Protein AF-A0A0D0GQI2-F1 (afdb_monomer_lite)

Structure (mmCIF, N/CA/C/O backbone):
data_AF-A0A0D0GQI2-F1
#
_entry.id   AF-A0A0D0GQI2-F1
#
loop_
_atom_site.group_PDB
_atom_site.id
_atom_site.type_symbol
_atom_site.label_atom_id
_atom_site.label_alt_id
_atom_site.label_comp_id
_atom_site.label_asym_id
_atom_site.label_entity_id
_atom_site.label_seq_id
_atom_site.pdbx_PDB_ins_code
_atom_site.Cartn_x
_atom_site.Cartn_y
_atom_site.Cartn_z
_atom_site.occupancy
_atom_site.B_iso_or_equiv
_atom_site.auth_seq_id
_atom_site.auth_comp_id
_atom_site.auth_asym_id
_atom_site.auth_atom_id
_atom_site.pdbx_PDB_model_num
ATOM 1 N N . MET A 1 1 ? -9.445 24.074 -25.990 1.00 37.41 1 MET A N 1
ATOM 2 C CA . MET A 1 1 ? -9.555 22.689 -25.476 1.00 37.41 1 MET A CA 1
ATOM 3 C C . MET A 1 1 ? -9.901 21.789 -26.654 1.00 37.41 1 MET A C 1
ATOM 5 O O . MET A 1 1 ? -11.023 21.859 -27.136 1.00 37.41 1 MET A O 1
ATOM 9 N N . ALA A 1 2 ? -8.926 21.068 -27.211 1.00 31.12 2 ALA A N 1
ATOM 10 C CA . ALA A 1 2 ? -9.103 20.310 -28.452 1.00 31.12 2 ALA A CA 1
ATOM 11 C C . ALA A 1 2 ? -9.040 18.805 -28.165 1.00 31.12 2 ALA A C 1
ATOM 13 O O . ALA A 1 2 ? -8.026 18.301 -27.689 1.00 31.12 2 ALA A O 1
ATOM 14 N N . TYR A 1 3 ? -10.142 18.111 -28.445 1.00 42.81 3 TYR A N 1
ATOM 15 C CA . TYR A 1 3 ? -10.321 16.681 -28.211 1.00 42.81 3 TYR A CA 1
ATOM 16 C C . TYR A 1 3 ? -9.925 15.881 -29.456 1.00 42.81 3 TYR A C 1
ATOM 18 O O . TYR A 1 3 ? -10.473 16.108 -30.532 1.00 42.81 3 TYR A O 1
ATOM 26 N N . TYR A 1 4 ? -9.042 14.891 -29.310 1.00 37.47 4 TYR A N 1
ATOM 27 C CA . TYR A 1 4 ? -8.771 13.908 -30.363 1.00 37.47 4 TYR A CA 1
ATOM 28 C C . TYR A 1 4 ? -9.356 12.541 -29.984 1.00 37.47 4 TYR A C 1
ATOM 30 O O . TYR A 1 4 ? -8.818 11.823 -29.144 1.00 37.47 4 TYR A O 1
ATOM 38 N N . LYS A 1 5 ? -10.463 12.161 -30.638 1.00 41.22 5 LYS A N 1
ATOM 39 C CA . LYS A 1 5 ? -11.052 10.811 -30.600 1.00 41.22 5 LYS A CA 1
ATOM 40 C C . LYS A 1 5 ? -10.486 9.980 -31.756 1.00 41.22 5 LYS A C 1
ATOM 42 O O . LYS A 1 5 ? -10.838 10.207 -32.909 1.00 41.22 5 LYS A O 1
ATOM 47 N N . LYS A 1 6 ? -9.673 8.963 -31.461 1.00 44.72 6 LYS A N 1
ATOM 48 C CA . LYS A 1 6 ? -9.398 7.856 -32.395 1.00 44.72 6 LYS A CA 1
ATOM 49 C C . LYS A 1 6 ? -9.806 6.537 -31.725 1.00 44.72 6 LYS A C 1
ATOM 51 O O . LYS A 1 6 ? -9.222 6.145 -30.725 1.00 44.72 6 LYS A O 1
ATOM 56 N N . LYS A 1 7 ? -10.808 5.863 -32.310 1.00 54.84 7 LYS A N 1
ATOM 57 C CA . LYS A 1 7 ? -11.249 4.472 -32.040 1.00 54.84 7 LYS A CA 1
ATOM 58 C C . LYS A 1 7 ? -11.955 4.153 -30.707 1.00 54.84 7 LYS A C 1
ATOM 60 O O . LYS A 1 7 ? -11.826 3.038 -30.223 1.00 54.84 7 LYS A O 1
ATOM 65 N N . GLY A 1 8 ? -12.710 5.078 -30.109 1.00 47.47 8 GLY A N 1
ATOM 66 C CA . GLY A 1 8 ? -13.535 4.760 -28.922 1.00 47.47 8 GLY A CA 1
ATOM 67 C C . GLY A 1 8 ? -12.749 4.381 -27.654 1.00 47.47 8 GLY A C 1
ATOM 68 O O . GLY A 1 8 ? -13.346 4.066 -26.632 1.00 47.47 8 GLY A O 1
ATOM 69 N N . ILE A 1 9 ? -11.417 4.448 -27.702 1.00 52.62 9 ILE A N 1
ATOM 70 C CA . ILE A 1 9 ? -10.534 4.283 -26.552 1.00 52.62 9 ILE A CA 1
ATOM 71 C C . ILE A 1 9 ? -10.403 5.658 -25.905 1.00 52.62 9 ILE A C 1
ATOM 73 O O . ILE A 1 9 ? -9.820 6.580 -26.481 1.00 52.62 9 ILE A O 1
ATOM 77 N N . HIS A 1 10 ? -10.972 5.807 -24.714 1.00 55.47 10 HIS A N 1
ATOM 78 C CA . HIS A 1 10 ? -10.784 6.997 -23.898 1.00 55.47 10 HIS A CA 1
ATOM 79 C C . HIS A 1 10 ? -9.407 6.925 -23.237 1.00 55.47 10 HIS A C 1
ATOM 81 O O . HIS A 1 10 ? -9.159 6.068 -22.391 1.00 55.47 10 HIS A O 1
ATOM 87 N N . LYS A 1 11 ? -8.493 7.816 -23.632 1.00 57.44 11 LYS A N 1
ATOM 88 C CA . LYS A 1 11 ? -7.237 8.002 -22.905 1.00 57.44 11 LYS A CA 1
ATOM 89 C C . LYS A 1 11 ? -7.566 8.698 -21.586 1.00 57.44 11 LYS A C 1
ATOM 91 O O . LYS A 1 11 ? -8.103 9.801 -21.597 1.00 57.44 11 LYS A O 1
ATOM 96 N N . LEU A 1 12 ? -7.253 8.055 -20.466 1.00 56.81 12 LEU A N 1
ATOM 97 C CA . LEU A 1 12 ? -7.306 8.704 -19.160 1.00 56.81 12 LEU A CA 1
ATOM 98 C C . LEU A 1 12 ? -6.212 9.779 -19.127 1.00 56.81 12 LEU A C 1
ATOM 100 O O . LEU A 1 12 ? -5.029 9.457 -19.218 1.00 56.81 12 LEU A O 1
ATOM 104 N N . GLU A 1 13 ? -6.603 11.053 -19.067 1.00 56.94 13 GLU A N 1
ATOM 105 C CA . GLU A 1 13 ? -5.649 12.174 -19.052 1.00 56.94 13 GLU A CA 1
ATOM 106 C C . GLU A 1 13 ? -4.934 12.320 -17.704 1.00 56.94 13 GLU A C 1
ATOM 108 O O . GLU A 1 13 ? -3.827 12.850 -17.650 1.00 56.94 13 GLU A O 1
ATOM 113 N N . LYS A 1 14 ? -5.546 11.825 -16.621 1.00 55.12 14 LYS A N 1
ATOM 114 C CA . LYS A 1 14 ? -4.983 11.827 -15.270 1.00 55.12 14 LYS A CA 1
ATOM 115 C C . LYS A 1 14 ? -5.230 10.475 -14.621 1.00 55.12 14 LYS A C 1
ATOM 117 O O . LYS A 1 14 ? -6.371 10.109 -14.356 1.00 55.12 14 LYS A O 1
ATOM 122 N N . HIS A 1 15 ? -4.160 9.731 -14.386 1.00 65.44 15 HIS A N 1
ATOM 123 C CA . HIS A 1 15 ? -4.198 8.556 -13.531 1.00 65.44 15 HIS A CA 1
ATOM 124 C C . HIS A 1 15 ? -3.956 9.004 -12.089 1.00 65.44 15 HIS A C 1
ATOM 126 O O . HIS A 1 15 ? -3.115 9.866 -11.848 1.00 65.44 15 HIS A O 1
ATOM 132 N N . HIS A 1 16 ? -4.718 8.453 -11.145 1.00 74.75 16 HIS A N 1
ATOM 133 C CA . HIS A 1 16 ? -4.653 8.846 -9.732 1.00 74.75 16 HIS A CA 1
ATOM 134 C C . HIS A 1 16 ? -3.324 8.462 -9.066 1.00 74.75 16 HIS A C 1
ATOM 136 O O . HIS A 1 16 ? -2.918 9.076 -8.089 1.00 74.75 16 HIS A O 1
ATOM 142 N N . LEU A 1 17 ? -2.629 7.462 -9.616 1.00 88.50 17 LEU A N 1
ATOM 143 C CA . LEU A 1 17 ? -1.333 7.007 -9.117 1.00 88.50 17 LEU A CA 1
ATOM 144 C C . LEU A 1 17 ? -0.197 7.371 -10.079 1.00 88.50 17 LEU A C 1
ATOM 146 O O . LEU A 1 17 ? -0.421 7.329 -11.295 1.00 88.50 17 LEU A O 1
ATOM 150 N N . PRO A 1 18 ? 1.010 7.660 -9.559 1.00 90.75 18 PRO A N 1
ATOM 151 C CA . PRO A 1 18 ? 2.176 7.981 -10.373 1.00 90.75 18 PRO A CA 1
ATOM 152 C C . PRO A 1 18 ? 2.524 6.881 -11.385 1.00 90.75 18 PRO A C 1
ATOM 154 O O . PRO A 1 18 ? 2.356 5.687 -11.132 1.00 90.75 18 PRO A O 1
ATOM 157 N N . TYR A 1 19 ? 3.032 7.283 -12.546 1.00 90.69 19 TYR A N 1
ATOM 158 C CA . TYR A 1 19 ? 3.504 6.353 -13.572 1.00 90.69 19 TYR A CA 1
ATOM 159 C C . TYR A 1 19 ? 4.939 5.888 -13.292 1.00 90.69 19 TYR A C 1
ATOM 161 O O . TYR A 1 19 ? 5.653 6.568 -12.557 1.00 90.69 19 TYR A O 1
ATOM 169 N N . PRO A 1 20 ? 5.386 4.765 -13.875 1.00 93.38 20 PRO A N 1
ATOM 170 C CA . PRO A 1 20 ? 6.809 4.461 -13.911 1.00 93.38 20 PRO A CA 1
ATOM 171 C C . PRO A 1 20 ? 7.574 5.568 -14.648 1.00 93.38 20 PRO A C 1
ATOM 173 O O . PRO A 1 20 ? 7.066 6.134 -15.619 1.00 93.38 20 PRO A O 1
ATOM 176 N N . ASP A 1 21 ? 8.779 5.872 -14.183 1.00 94.69 21 ASP A N 1
ATOM 177 C CA . ASP A 1 21 ? 9.638 6.934 -14.713 1.00 94.69 21 ASP A CA 1
ATOM 178 C C . ASP A 1 21 ? 10.768 6.410 -15.609 1.00 94.69 21 ASP A C 1
ATOM 180 O O . ASP A 1 21 ? 11.377 7.193 -16.337 1.00 94.69 21 ASP A O 1
ATOM 184 N N . LYS A 1 22 ? 10.995 5.091 -15.646 1.00 94.75 22 LYS A N 1
ATOM 185 C CA . LYS A 1 22 ? 11.825 4.456 -16.678 1.00 94.75 22 LYS A CA 1
ATOM 186 C C . LYS A 1 22 ? 10.990 4.010 -17.868 1.00 94.75 22 LYS A C 1
ATOM 188 O O . LYS A 1 22 ? 9.854 3.547 -17.746 1.00 94.75 22 LYS A O 1
ATOM 193 N N . SER A 1 23 ? 11.586 4.093 -19.047 1.00 92.25 23 SER A N 1
ATOM 194 C CA . SER A 1 23 ? 10.953 3.700 -20.299 1.00 92.25 23 SER A CA 1
ATOM 195 C C . SER A 1 23 ? 10.801 2.180 -20.438 1.00 92.25 23 SER A C 1
ATOM 197 O O . SER A 1 23 ? 11.554 1.373 -19.886 1.00 92.25 23 SER A O 1
ATOM 199 N N . VAL A 1 24 ? 9.863 1.769 -21.296 1.00 90.38 24 VAL A N 1
ATOM 200 C CA . VAL A 1 24 ? 9.699 0.360 -21.696 1.00 90.38 24 VAL A CA 1
ATOM 201 C C . VAL A 1 24 ? 10.983 -0.200 -22.326 1.00 90.38 24 VAL A C 1
ATOM 203 O O . VAL A 1 24 ? 11.288 -1.382 -22.163 1.00 90.38 24 VAL A O 1
ATOM 206 N N . MET A 1 25 ? 11.757 0.640 -23.022 1.00 92.81 25 MET A N 1
ATOM 207 C CA . MET A 1 25 ? 13.029 0.241 -23.627 1.00 92.81 25 MET A CA 1
ATOM 208 C C . MET A 1 25 ? 14.083 -0.086 -22.568 1.00 92.81 25 MET A C 1
ATOM 210 O O . MET A 1 25 ? 14.753 -1.111 -22.681 1.00 92.81 25 MET A O 1
ATOM 214 N N . GLU A 1 26 ? 14.185 0.714 -21.507 1.00 93.38 26 GLU A N 1
ATOM 215 C CA . GLU A 1 26 ? 15.080 0.424 -20.381 1.00 93.38 26 GLU A CA 1
ATOM 216 C C . GLU A 1 26 ? 14.693 -0.875 -19.674 1.00 93.38 26 GLU A C 1
ATOM 218 O O . GLU A 1 26 ? 15.554 -1.714 -19.412 1.00 93.38 26 GLU A O 1
ATOM 223 N N . ALA A 1 27 ? 13.398 -1.094 -19.430 1.00 91.44 27 ALA A N 1
ATOM 224 C CA . ALA A 1 27 ? 12.914 -2.336 -18.828 1.00 91.44 27 ALA A CA 1
ATOM 225 C C . ALA A 1 27 ? 13.224 -3.567 -19.697 1.00 91.44 27 ALA A C 1
ATOM 227 O O . ALA A 1 27 ? 13.610 -4.620 -19.183 1.00 91.44 27 ALA A O 1
ATOM 228 N N . LYS A 1 28 ? 13.097 -3.434 -21.025 1.00 89.94 28 LYS A N 1
ATOM 229 C CA . LYS A 1 28 ? 13.446 -4.488 -21.985 1.00 89.94 28 LYS A CA 1
ATOM 230 C C . LYS A 1 28 ? 14.946 -4.785 -21.979 1.00 89.94 28 LYS A C 1
ATOM 232 O O . LYS A 1 28 ? 15.321 -5.955 -21.956 1.00 89.94 28 LYS A O 1
ATOM 237 N N . ASN A 1 29 ? 15.788 -3.755 -21.956 1.00 92.62 29 ASN A N 1
ATOM 238 C CA . ASN A 1 29 ? 17.240 -3.920 -21.876 1.00 92.62 29 ASN A CA 1
ATOM 239 C C . ASN A 1 29 ? 17.642 -4.610 -20.569 1.00 92.62 29 ASN A C 1
ATOM 241 O O . ASN A 1 29 ? 18.406 -5.572 -20.595 1.00 92.62 29 ASN A O 1
ATOM 245 N N . PHE A 1 30 ? 17.060 -4.190 -19.443 1.00 89.69 30 PHE A N 1
ATOM 246 C CA . PHE A 1 30 ? 17.275 -4.816 -18.139 1.00 89.69 30 PHE A CA 1
ATOM 247 C C . PHE A 1 30 ? 16.913 -6.306 -18.143 1.00 89.69 30 PHE A C 1
ATOM 249 O O . PHE A 1 30 ? 17.707 -7.131 -17.685 1.00 89.69 30 PHE A O 1
ATOM 256 N N . TYR A 1 31 ? 15.755 -6.658 -18.713 1.00 89.50 31 TYR A N 1
ATOM 257 C CA . TYR A 1 31 ? 15.324 -8.045 -18.902 1.00 89.50 31 TYR A CA 1
ATOM 258 C C . TYR A 1 31 ? 16.345 -8.867 -19.705 1.00 89.50 31 TYR A C 1
ATOM 260 O O . TYR A 1 31 ? 16.744 -9.947 -19.268 1.00 89.50 31 TYR A O 1
ATOM 268 N N . GLN A 1 32 ? 16.781 -8.346 -20.856 1.00 90.00 32 GLN A N 1
ATOM 269 C CA . GLN A 1 32 ? 17.668 -9.054 -21.783 1.00 90.00 32 GLN A CA 1
ATOM 270 C C . GLN A 1 32 ? 19.087 -9.219 -21.232 1.00 90.00 32 GLN A C 1
ATOM 272 O O . GLN A 1 32 ? 19.636 -10.316 -21.288 1.00 90.00 32 GLN A O 1
ATOM 277 N N . GLN A 1 33 ? 19.671 -8.156 -20.675 1.00 89.44 33 GLN A N 1
ATOM 278 C CA . GLN A 1 33 ? 21.057 -8.152 -20.196 1.00 89.44 33 GLN A CA 1
ATOM 279 C C . GLN A 1 33 ? 21.256 -9.018 -18.951 1.00 89.44 33 GLN A C 1
ATOM 281 O O . GLN A 1 33 ? 22.297 -9.647 -18.798 1.00 89.44 33 GLN A O 1
ATOM 286 N N . ASN A 1 34 ? 20.255 -9.075 -18.070 1.00 86.00 34 ASN A N 1
ATOM 287 C CA . ASN A 1 34 ? 20.360 -9.788 -16.796 1.00 86.00 34 ASN A CA 1
ATOM 288 C C . ASN A 1 34 ? 19.697 -11.177 -16.825 1.00 86.00 34 ASN A C 1
ATOM 290 O O . ASN A 1 34 ? 19.660 -11.853 -15.798 1.00 86.00 34 ASN A O 1
ATOM 294 N N . ASN A 1 35 ? 19.132 -11.592 -17.969 1.00 83.88 35 ASN A N 1
ATOM 295 C CA . ASN A 1 35 ? 18.370 -12.838 -18.129 1.00 83.88 35 ASN A CA 1
ATOM 296 C C . ASN A 1 35 ? 17.320 -13.048 -17.011 1.00 83.88 35 ASN A C 1
ATOM 298 O O . ASN A 1 35 ? 17.119 -14.151 -16.492 1.00 83.88 35 ASN A O 1
ATOM 302 N N . ILE A 1 36 ? 16.667 -11.959 -16.589 1.00 84.19 36 ILE A N 1
ATOM 303 C CA . ILE A 1 36 ? 15.737 -11.967 -15.454 1.00 84.19 36 ILE A CA 1
ATOM 304 C C . ILE A 1 36 ? 14.407 -12.559 -15.904 1.00 84.19 36 ILE A C 1
ATOM 306 O O . ILE A 1 36 ? 13.691 -11.967 -16.697 1.00 84.19 36 ILE A O 1
ATOM 310 N N . ARG A 1 37 ? 14.017 -13.706 -15.343 1.00 81.88 37 ARG A N 1
ATOM 311 C CA . ARG A 1 37 ? 12.700 -14.317 -15.618 1.00 81.88 37 ARG A CA 1
ATOM 312 C C . ARG A 1 37 ? 11.591 -13.846 -14.676 1.00 81.88 37 ARG A C 1
ATOM 314 O O . ARG A 1 37 ? 10.418 -14.099 -14.931 1.00 81.88 37 ARG A O 1
ATOM 321 N N . ASP A 1 38 ? 11.950 -13.169 -13.587 1.00 86.00 38 ASP A N 1
ATOM 322 C CA . ASP A 1 38 ? 10.987 -12.699 -12.594 1.00 86.00 38 ASP A CA 1
ATOM 323 C C . ASP A 1 38 ? 10.331 -11.386 -13.037 1.00 86.00 38 ASP A C 1
ATOM 325 O O . ASP A 1 38 ? 10.917 -10.306 -12.930 1.00 86.00 38 ASP A O 1
ATOM 329 N N . ILE A 1 39 ? 9.082 -11.478 -13.500 1.00 87.44 39 ILE A N 1
ATOM 330 C CA . ILE A 1 39 ? 8.306 -10.326 -13.974 1.00 87.44 39 ILE A CA 1
ATOM 331 C C . ILE A 1 39 ? 8.105 -9.247 -12.903 1.00 87.44 39 ILE A C 1
ATOM 333 O O . ILE A 1 39 ? 7.977 -8.073 -13.244 1.00 87.44 39 ILE A O 1
ATOM 337 N N . ARG A 1 40 ? 8.116 -9.616 -11.617 1.00 88.81 40 ARG A N 1
ATOM 338 C CA . ARG A 1 40 ? 7.958 -8.673 -10.499 1.00 88.81 40 ARG A CA 1
ATOM 339 C C . ARG A 1 40 ? 9.165 -7.749 -10.417 1.00 88.81 40 ARG A C 1
ATOM 341 O O . ARG A 1 40 ? 9.012 -6.540 -10.297 1.00 88.81 40 ARG A O 1
ATOM 348 N N . LYS A 1 41 ? 10.369 -8.304 -10.599 1.00 89.38 41 LYS A N 1
ATOM 349 C CA . LYS A 1 41 ? 11.610 -7.518 -10.653 1.00 89.38 41 LYS A CA 1
ATOM 350 C C . LYS A 1 41 ? 11.610 -6.553 -11.834 1.00 89.38 41 LYS A C 1
ATOM 352 O O . LYS A 1 41 ? 12.001 -5.407 -11.668 1.00 89.38 41 LYS A O 1
ATOM 357 N N . ILE A 1 42 ? 11.130 -6.987 -13.001 1.00 91.50 42 ILE A N 1
ATOM 358 C CA . ILE A 1 42 ? 11.023 -6.124 -14.192 1.00 91.50 42 ILE A CA 1
ATOM 359 C C . ILE A 1 42 ? 9.997 -5.003 -13.963 1.00 91.50 42 ILE A C 1
ATOM 361 O O . ILE A 1 42 ? 10.208 -3.869 -14.388 1.00 91.50 42 ILE A O 1
ATOM 365 N N . ARG A 1 43 ? 8.884 -5.298 -13.279 1.00 91.50 43 ARG A N 1
ATOM 366 C CA . ARG A 1 43 ? 7.859 -4.304 -12.940 1.00 91.50 43 ARG A CA 1
ATOM 367 C C . ARG A 1 43 ? 8.390 -3.256 -11.969 1.00 91.50 43 ARG A C 1
ATOM 369 O O . ARG A 1 43 ? 8.313 -2.075 -12.281 1.00 91.50 43 ARG A O 1
ATOM 376 N N . CYS A 1 44 ? 8.977 -3.682 -10.852 1.00 93.12 44 CYS A N 1
ATOM 377 C CA . CYS A 1 44 ? 9.575 -2.768 -9.879 1.00 93.12 44 CYS A CA 1
ATOM 378 C C . CYS A 1 44 ? 10.735 -1.966 -10.481 1.00 93.12 44 CYS A C 1
ATOM 380 O O . CYS A 1 44 ? 10.860 -0.784 -10.189 1.00 93.12 44 CYS A O 1
ATOM 382 N N . PHE A 1 45 ? 11.544 -2.568 -11.364 1.00 93.62 45 PHE A N 1
ATOM 383 C CA . PHE A 1 45 ? 12.669 -1.883 -12.006 1.00 93.62 45 PHE A CA 1
ATOM 384 C C . PHE A 1 45 ? 12.247 -0.639 -12.791 1.00 93.62 45 PHE A C 1
ATOM 386 O O . PHE A 1 45 ? 13.053 0.278 -12.914 1.00 93.62 45 PHE A O 1
ATOM 393 N N . GLN A 1 46 ? 11.014 -0.585 -13.305 1.00 95.06 46 GLN A N 1
ATOM 394 C CA . GLN A 1 46 ? 10.515 0.574 -14.054 1.00 95.06 46 GLN A CA 1
ATOM 395 C C . GLN A 1 46 ? 10.371 1.850 -13.206 1.00 95.06 46 GLN A C 1
ATOM 397 O O . GLN A 1 46 ? 10.085 2.906 -13.763 1.00 95.06 46 GLN A O 1
ATOM 402 N N . TYR A 1 47 ? 10.573 1.752 -11.892 1.00 96.06 47 TYR A N 1
ATOM 403 C CA . TYR A 1 47 ? 10.538 2.862 -10.954 1.00 96.06 47 TYR A CA 1
ATOM 404 C C . TYR A 1 47 ? 11.956 3.145 -10.444 1.00 96.06 47 TYR A C 1
ATOM 406 O O . TYR A 1 47 ? 12.685 2.225 -10.055 1.00 96.06 47 TYR A O 1
ATOM 414 N N . THR A 1 48 ? 12.370 4.409 -10.442 1.00 95.44 48 THR A N 1
ATOM 415 C CA . THR A 1 48 ? 13.464 4.861 -9.570 1.00 95.44 48 THR A CA 1
ATOM 416 C C . THR A 1 48 ? 13.027 4.809 -8.107 1.00 95.44 48 THR A C 1
ATOM 418 O O . THR A 1 48 ? 11.846 4.641 -7.799 1.00 95.44 48 THR A O 1
ATOM 421 N N . GLU A 1 49 ? 13.981 4.929 -7.185 1.00 95.31 49 GLU A N 1
ATOM 422 C CA . GLU A 1 49 ? 13.682 4.925 -5.751 1.00 95.31 49 GLU A CA 1
ATOM 423 C C . GLU A 1 49 ? 12.722 6.060 -5.364 1.00 95.31 49 GLU A C 1
ATOM 425 O O . GLU A 1 49 ? 11.714 5.809 -4.701 1.00 95.31 49 GLU A O 1
ATOM 430 N N . ASP A 1 50 ? 12.984 7.282 -5.833 1.00 96.19 50 ASP A N 1
ATOM 431 C CA . ASP A 1 50 ? 12.137 8.446 -5.555 1.00 96.19 50 ASP A CA 1
ATOM 432 C C . ASP A 1 50 ? 10.736 8.269 -6.144 1.00 96.19 50 ASP A C 1
ATOM 434 O O . ASP A 1 50 ? 9.735 8.512 -5.464 1.00 96.19 50 ASP A O 1
ATOM 438 N N . GLN A 1 51 ? 10.640 7.754 -7.373 1.00 96.38 51 GLN A N 1
ATOM 439 C CA . GLN A 1 51 ? 9.347 7.496 -8.001 1.00 96.38 51 GLN A CA 1
ATOM 440 C C . GLN A 1 51 ? 8.571 6.377 -7.297 1.00 96.38 51 GLN A C 1
ATOM 442 O O . GLN A 1 51 ? 7.347 6.451 -7.176 1.00 96.38 51 GLN A O 1
ATOM 447 N N . ALA A 1 52 ? 9.256 5.343 -6.805 1.00 96.38 52 ALA A N 1
ATOM 448 C CA . ALA A 1 52 ? 8.640 4.276 -6.026 1.00 96.38 52 ALA A CA 1
ATOM 449 C C . ALA A 1 52 ? 8.108 4.794 -4.682 1.00 96.38 52 ALA A C 1
ATOM 451 O O . ALA A 1 52 ? 6.969 4.486 -4.326 1.00 96.38 52 ALA A O 1
ATOM 452 N N . LYS A 1 53 ? 8.882 5.619 -3.965 1.00 97.00 53 LYS A N 1
ATOM 453 C CA . LYS A 1 53 ? 8.421 6.285 -2.735 1.00 97.00 53 LYS A CA 1
ATOM 454 C C . LYS A 1 53 ? 7.211 7.170 -3.020 1.00 97.00 53 LYS A C 1
ATOM 456 O O . LYS A 1 53 ? 6.180 6.999 -2.377 1.00 97.00 53 LYS A O 1
ATOM 461 N N . PHE A 1 54 ? 7.270 8.009 -4.055 1.00 96.38 54 PHE A N 1
ATOM 462 C CA . PHE A 1 54 ? 6.146 8.858 -4.457 1.00 96.38 54 PHE A CA 1
ATOM 463 C C . PHE A 1 54 ? 4.886 8.052 -4.814 1.00 96.38 54 PHE A C 1
ATOM 465 O O . PHE A 1 54 ? 3.768 8.434 -4.446 1.00 96.38 54 PHE A O 1
ATOM 472 N N . TYR A 1 55 ? 5.051 6.907 -5.485 1.00 96.06 55 TYR A N 1
ATOM 473 C CA . TYR A 1 55 ? 3.955 5.979 -5.753 1.00 96.06 55 TYR A CA 1
ATOM 474 C C . TYR A 1 55 ? 3.332 5.452 -4.462 1.00 96.06 55 TYR A C 1
ATOM 476 O O . TYR A 1 55 ? 2.112 5.493 -4.322 1.00 96.06 55 TYR A O 1
ATOM 484 N N . ILE A 1 56 ? 4.151 4.974 -3.520 1.00 96.06 56 ILE A N 1
ATOM 485 C CA . ILE A 1 56 ? 3.698 4.440 -2.228 1.00 96.06 56 ILE A CA 1
ATOM 486 C C . ILE A 1 56 ? 2.926 5.506 -1.453 1.00 96.06 56 ILE A C 1
ATOM 488 O O . ILE A 1 56 ? 1.810 5.247 -1.009 1.00 96.06 56 ILE A O 1
ATOM 492 N N . GLU A 1 57 ? 3.474 6.714 -1.338 1.00 96.94 57 GLU A N 1
ATOM 493 C CA . GLU A 1 57 ? 2.813 7.818 -0.640 1.00 96.94 57 GLU A CA 1
ATOM 494 C C . GLU A 1 57 ? 1.450 8.144 -1.251 1.00 96.94 57 GLU A C 1
ATOM 496 O O . GLU A 1 57 ? 0.447 8.252 -0.544 1.00 96.94 57 GLU A O 1
ATOM 501 N N . SER A 1 58 ? 1.398 8.267 -2.579 1.00 95.56 58 SER A N 1
ATOM 502 C CA . SER A 1 58 ? 0.159 8.549 -3.309 1.00 95.56 58 SER A CA 1
ATOM 503 C C . SER A 1 58 ? -0.857 7.418 -3.147 1.00 95.56 58 SER A C 1
ATOM 505 O O . SER A 1 58 ? -2.047 7.667 -2.947 1.00 95.56 58 SER A O 1
ATOM 507 N N . PHE A 1 59 ? -0.386 6.170 -3.187 1.00 95.44 59 PHE A N 1
ATOM 508 C CA . PHE A 1 59 ? -1.212 4.983 -3.013 1.00 95.44 59 PHE A CA 1
ATOM 509 C C . PHE A 1 59 ? -1.874 4.954 -1.640 1.00 95.44 59 PHE A C 1
ATOM 511 O O . PHE A 1 59 ? -3.090 4.802 -1.559 1.00 95.44 59 PHE A O 1
ATOM 518 N N . PHE A 1 60 ? -1.103 5.120 -0.566 1.00 95.88 60 PHE A N 1
ATOM 519 C CA . PHE A 1 60 ? -1.637 5.044 0.792 1.00 95.88 60 PHE A CA 1
ATOM 520 C C . PHE A 1 60 ? -2.531 6.237 1.136 1.00 95.88 60 PHE A C 1
ATOM 522 O O . PHE A 1 60 ? -3.567 6.032 1.757 1.00 95.88 60 PHE A O 1
ATOM 529 N N . LYS A 1 61 ? -2.229 7.446 0.643 1.00 95.56 61 LYS A N 1
ATOM 530 C CA . LYS A 1 61 ? -3.156 8.590 0.749 1.00 95.56 61 LYS A CA 1
ATOM 531 C C . LYS A 1 61 ? -4.507 8.281 0.099 1.00 95.56 61 LYS A C 1
ATOM 533 O O . LYS A 1 61 ? -5.553 8.543 0.685 1.00 95.56 61 LYS A O 1
ATOM 538 N N . HIS A 1 62 ? -4.505 7.688 -1.097 1.00 95.06 62 HIS A N 1
ATOM 539 C CA . HIS A 1 62 ? -5.750 7.266 -1.743 1.00 95.06 62 HIS A CA 1
ATOM 540 C C . HIS A 1 62 ? -6.431 6.103 -1.026 1.00 95.06 62 HIS A C 1
ATOM 542 O O . HIS A 1 62 ? -7.655 6.091 -0.935 1.00 95.06 62 HIS A O 1
ATOM 548 N N . LEU A 1 63 ? -5.664 5.156 -0.489 1.00 94.88 63 LEU A N 1
ATOM 549 C CA . LEU A 1 63 ? -6.199 4.045 0.286 1.00 94.88 63 LEU A CA 1
ATOM 550 C C . LEU A 1 63 ? -6.946 4.535 1.529 1.00 94.88 63 LEU A C 1
ATOM 552 O O . LEU A 1 63 ? -8.043 4.049 1.776 1.00 94.88 63 LEU A O 1
ATOM 556 N N . GLU A 1 64 ? -6.395 5.500 2.271 1.00 95.62 64 GLU A N 1
ATOM 557 C CA . GLU A 1 64 ? -7.059 6.100 3.437 1.00 95.62 64 GLU A CA 1
ATOM 558 C C . GLU A 1 64 ? -8.397 6.734 3.065 1.00 95.62 64 GLU A C 1
ATOM 560 O O . GLU A 1 64 ? -9.407 6.439 3.698 1.00 95.62 64 GLU A O 1
ATOM 565 N N . ILE A 1 65 ? -8.414 7.554 2.009 1.00 95.44 65 ILE A N 1
ATOM 566 C CA . ILE A 1 65 ? -9.634 8.218 1.530 1.00 95.44 65 ILE A CA 1
ATOM 567 C C . ILE A 1 65 ? -10.674 7.173 1.120 1.00 95.44 65 ILE A C 1
ATOM 569 O O . ILE A 1 65 ? -11.794 7.188 1.618 1.00 95.44 65 ILE A O 1
ATOM 573 N N . CYS A 1 66 ? -10.294 6.217 0.268 1.00 95.19 66 CYS A N 1
ATOM 574 C CA . CYS A 1 66 ? -11.216 5.184 -0.194 1.00 95.19 66 CYS A CA 1
ATOM 575 C C . CYS A 1 66 ? -11.724 4.303 0.950 1.00 95.19 66 CYS A C 1
ATOM 577 O O . CYS A 1 66 ? -12.896 3.940 0.949 1.00 95.19 66 CYS A O 1
ATOM 579 N N . TYR A 1 67 ? -10.869 3.945 1.911 1.00 95.81 67 TYR A N 1
ATOM 580 C CA . TYR A 1 67 ? -11.278 3.165 3.077 1.00 95.81 67 TYR A CA 1
ATOM 581 C C . TYR A 1 67 ? -12.273 3.942 3.936 1.00 95.81 67 TYR A C 1
ATOM 583 O O . TYR A 1 67 ? -13.318 3.404 4.296 1.00 95.81 67 TYR A O 1
ATOM 591 N N . LYS A 1 68 ? -11.968 5.213 4.222 1.00 96.31 68 LYS A N 1
ATOM 592 C CA . LYS A 1 68 ? -12.829 6.099 5.002 1.00 96.31 68 LYS A CA 1
ATOM 593 C C . LYS A 1 68 ? -14.208 6.229 4.362 1.00 96.31 68 LYS A C 1
ATOM 595 O O . LYS A 1 68 ? -15.197 5.920 5.020 1.00 96.31 68 LYS A O 1
ATOM 600 N N . ASP A 1 69 ? -14.261 6.608 3.086 1.00 95.81 69 ASP A N 1
ATOM 601 C CA . ASP A 1 69 ? -15.517 6.797 2.353 1.00 95.81 69 ASP A CA 1
ATOM 602 C C . ASP A 1 69 ? -16.338 5.500 2.320 1.00 95.81 69 ASP A C 1
ATOM 604 O O . ASP A 1 69 ? -17.553 5.504 2.521 1.00 95.81 69 ASP A O 1
ATOM 608 N N . PHE A 1 70 ? -15.668 4.363 2.108 1.00 94.88 70 PHE A N 1
ATOM 609 C CA . PHE A 1 70 ? -16.310 3.052 2.070 1.00 94.88 70 PHE A CA 1
ATOM 610 C C . PHE A 1 70 ? -16.929 2.670 3.421 1.00 94.88 70 PHE A C 1
ATOM 612 O O . PHE A 1 70 ? -18.077 2.225 3.474 1.00 94.88 70 PHE A O 1
ATOM 619 N N . VAL A 1 71 ? -16.187 2.861 4.513 1.00 95.50 71 VAL A N 1
ATOM 620 C CA . VAL A 1 71 ? -16.649 2.575 5.876 1.00 95.50 71 VAL A CA 1
ATOM 621 C C . VAL A 1 71 ? -17.774 3.517 6.294 1.00 95.50 71 VAL A C 1
ATOM 623 O O . VAL A 1 71 ? -18.777 3.056 6.832 1.00 95.50 71 VAL A O 1
ATOM 626 N N . GLU A 1 72 ? -17.650 4.818 6.030 1.00 95.62 72 GLU A N 1
ATOM 627 C CA . GLU A 1 72 ? -18.689 5.796 6.374 1.00 95.62 72 GLU A CA 1
ATOM 628 C C . GLU A 1 72 ? -19.998 5.526 5.630 1.00 95.62 72 GLU A C 1
ATOM 630 O O . GLU A 1 72 ? -21.071 5.728 6.198 1.00 95.62 72 GLU A O 1
ATOM 635 N N . TYR A 1 73 ? -19.917 5.034 4.393 1.00 95.44 73 TYR A N 1
ATOM 636 C CA . TYR A 1 73 ? -21.092 4.713 3.592 1.00 95.44 73 TYR A CA 1
ATOM 637 C C . TYR A 1 73 ? -21.751 3.383 3.986 1.00 95.44 73 TYR A C 1
ATOM 639 O O . TYR A 1 73 ? -22.974 3.317 4.093 1.00 95.44 73 TYR A O 1
ATOM 647 N N . LEU A 1 74 ? -20.968 2.318 4.195 1.00 93.62 74 LEU A N 1
ATOM 648 C CA . LEU A 1 74 ? -21.503 0.954 4.352 1.00 93.62 74 LEU A CA 1
ATOM 649 C C . LEU A 1 74 ? -21.544 0.444 5.791 1.00 93.62 74 LEU A C 1
ATOM 651 O O . LEU A 1 74 ? -22.361 -0.420 6.100 1.00 93.62 74 LEU A O 1
ATOM 655 N N . PHE A 1 75 ? -20.687 0.962 6.670 1.00 91.94 75 PHE A N 1
ATOM 656 C CA . PHE A 1 75 ? -20.561 0.516 8.061 1.00 91.94 75 PHE A CA 1
ATOM 657 C C . PHE A 1 75 ? -20.627 1.687 9.060 1.00 91.94 75 PHE A C 1
ATOM 659 O O . PHE A 1 75 ? -19.828 1.737 9.999 1.00 91.94 75 PHE A O 1
ATOM 666 N N . PRO A 1 76 ? -21.577 2.637 8.921 1.00 91.25 76 PRO A N 1
ATOM 667 C CA . PRO A 1 76 ? -21.587 3.858 9.726 1.00 91.25 76 PRO A CA 1
ATOM 668 C C . PRO A 1 76 ? -21.727 3.606 11.232 1.00 91.25 76 PRO A C 1
ATOM 670 O O . PRO A 1 76 ? -21.255 4.418 12.026 1.00 91.25 76 PRO A O 1
ATOM 673 N N . THR A 1 77 ? -22.360 2.499 11.630 1.00 89.75 77 THR A N 1
ATOM 674 C CA . THR A 1 77 ? -22.602 2.138 13.035 1.00 89.75 77 THR A CA 1
ATOM 675 C C . THR A 1 77 ? -21.389 1.514 13.718 1.00 89.75 77 THR A C 1
ATOM 677 O O . THR A 1 77 ? -21.222 1.717 14.912 1.00 89.75 77 THR A O 1
ATOM 680 N N . PHE A 1 78 ? -20.535 0.810 12.968 1.00 85.62 78 PHE A N 1
ATOM 681 C CA . PHE A 1 78 ? -19.372 0.081 13.498 1.00 85.62 78 PHE A CA 1
ATOM 682 C C . PHE A 1 78 ? -18.041 0.761 13.165 1.00 85.62 78 PHE A C 1
ATOM 684 O O . PHE A 1 78 ? -16.983 0.270 13.539 1.00 85.62 78 PHE A O 1
ATOM 691 N N . LYS A 1 79 ? -18.054 1.900 12.458 1.00 91.44 79 LYS A N 1
ATOM 692 C CA . LYS A 1 79 ? -16.824 2.581 12.019 1.00 91.44 79 LYS A CA 1
ATOM 693 C C . LYS A 1 79 ? -15.857 2.881 13.166 1.00 91.44 79 LYS A C 1
ATOM 695 O O . LYS A 1 79 ? -14.652 2.767 12.985 1.00 91.44 79 LYS A O 1
ATOM 700 N N . ASN A 1 80 ? -16.400 3.184 14.348 1.00 89.81 80 ASN A N 1
ATOM 701 C CA . ASN A 1 80 ? -15.624 3.475 15.551 1.00 89.81 80 ASN A CA 1
ATOM 702 C C . ASN A 1 80 ? -15.094 2.219 16.265 1.00 89.81 80 ASN A C 1
ATOM 704 O O . ASN A 1 80 ? -14.494 2.332 17.329 1.00 89.81 80 ASN A O 1
ATOM 708 N N . GLU A 1 81 ? -15.312 1.033 15.712 1.00 90.06 81 GLU A N 1
ATOM 709 C CA . GLU A 1 81 ? -14.739 -0.235 16.179 1.00 90.06 81 GLU A CA 1
ATOM 710 C C . GLU A 1 81 ? -13.652 -0.734 15.212 1.00 90.06 81 GLU A C 1
ATOM 712 O O . GLU A 1 81 ? -12.872 -1.627 15.534 1.00 90.06 81 GLU A O 1
ATOM 717 N N . LEU A 1 82 ? -13.547 -0.127 14.024 1.00 91.88 82 LEU A N 1
ATOM 718 C CA . LEU A 1 82 ? -12.566 -0.493 13.009 1.00 91.88 82 LEU A CA 1
ATOM 719 C C . LEU A 1 82 ? -11.230 0.189 13.311 1.00 91.88 82 LEU A C 1
ATOM 721 O O . LEU A 1 82 ? -11.094 1.412 13.203 1.00 91.88 82 LEU A O 1
ATOM 725 N N . SER A 1 83 ? -10.228 -0.613 13.679 1.00 90.81 83 SER A N 1
ATOM 726 C CA . SER A 1 83 ? -8.928 -0.114 14.134 1.00 90.81 83 SER A CA 1
ATOM 727 C C . SER A 1 83 ? -8.256 0.796 13.107 1.00 90.81 83 SER A C 1
ATOM 729 O O . SER A 1 83 ? -7.772 1.863 13.477 1.00 90.81 83 SER A O 1
ATOM 731 N N . PHE A 1 84 ? -8.299 0.431 11.818 1.00 93.38 84 PHE A N 1
ATOM 732 C CA . PHE A 1 84 ? -7.732 1.244 10.744 1.00 93.38 84 PHE A CA 1
ATOM 733 C C . PHE A 1 84 ? -8.502 2.554 10.545 1.00 93.38 84 PHE A C 1
ATOM 735 O O . PHE A 1 84 ? -7.891 3.561 10.217 1.00 93.38 84 PHE A O 1
ATOM 742 N N . PHE A 1 85 ? -9.826 2.572 10.737 1.00 94.94 85 PHE A N 1
ATOM 743 C CA . PHE A 1 85 ? -10.625 3.796 10.593 1.00 94.94 85 PHE A CA 1
ATOM 744 C C . PHE A 1 85 ? -10.323 4.797 11.712 1.00 94.94 85 PHE A C 1
ATOM 746 O O . PHE A 1 85 ? -10.082 5.976 11.458 1.00 94.94 85 PHE A O 1
ATOM 753 N N . ASN A 1 86 ? -10.300 4.317 12.954 1.00 92.31 86 ASN A N 1
ATOM 754 C CA . ASN A 1 86 ? -10.115 5.153 14.139 1.00 92.31 86 ASN A CA 1
ATOM 755 C C . ASN A 1 86 ? -8.730 5.773 14.260 1.00 92.31 86 ASN A C 1
ATOM 757 O O . ASN A 1 86 ? -8.576 6.795 14.928 1.00 92.31 86 ASN A O 1
ATOM 761 N N . SER A 1 87 ? -7.718 5.150 13.661 1.00 92.56 87 SER A N 1
ATOM 762 C CA . SER A 1 87 ? -6.361 5.683 13.669 1.00 92.56 87 SER A CA 1
ATOM 763 C C . SER A 1 87 ? -6.081 6.676 12.543 1.00 92.56 87 SER A C 1
ATOM 765 O O . SER A 1 87 ? -4.956 7.162 12.451 1.00 92.56 87 SER A O 1
ATOM 767 N N . LEU A 1 88 ? -7.066 7.010 11.703 1.00 94.81 88 LEU A N 1
ATOM 768 C CA . LEU A 1 88 ? -6.880 7.995 10.641 1.00 94.81 88 LEU A CA 1
ATOM 769 C C . LEU A 1 88 ? -6.698 9.422 11.196 1.00 94.81 88 LEU A C 1
ATOM 771 O O . LEU A 1 88 ? -7.414 9.820 12.118 1.00 94.81 88 LEU A O 1
ATOM 775 N N . PRO A 1 89 ? -5.820 10.241 10.583 1.00 96.38 89 PRO A N 1
ATOM 776 C CA . PRO A 1 89 ? -4.881 9.887 9.512 1.00 96.38 89 PRO A CA 1
ATOM 777 C C . PRO A 1 89 ? -3.645 9.163 10.058 1.00 96.38 89 PRO A C 1
ATOM 779 O O . PRO A 1 89 ? -3.241 9.394 11.199 1.00 96.38 89 PRO A O 1
ATOM 782 N N . HIS A 1 90 ? -3.003 8.327 9.243 1.00 96.38 90 HIS A N 1
ATOM 783 C CA . HIS A 1 90 ? -1.887 7.508 9.705 1.00 96.38 90 HIS A CA 1
ATOM 784 C C . HIS A 1 90 ? -0.509 8.130 9.492 1.00 96.38 90 HIS A C 1
ATOM 786 O O . HIS A 1 90 ? -0.203 8.770 8.487 1.00 96.38 90 HIS A O 1
ATOM 792 N N . GLU A 1 91 ? 0.392 7.811 10.412 1.00 96.81 91 GLU A N 1
ATOM 793 C CA . GLU A 1 91 ? 1.825 7.829 10.160 1.00 96.81 91 GLU A CA 1
ATOM 794 C C . GLU A 1 91 ? 2.283 6.412 9.791 1.00 96.81 91 GLU A C 1
ATOM 796 O O . GLU A 1 91 ? 2.191 5.487 10.602 1.00 96.81 91 GLU A O 1
ATOM 801 N N . TYR A 1 92 ? 2.767 6.245 8.561 1.00 96.19 92 TYR A N 1
ATOM 802 C CA . TYR A 1 92 ? 3.250 4.979 8.022 1.00 96.19 92 TYR A CA 1
ATOM 803 C C . TYR A 1 92 ? 4.758 4.820 8.201 1.00 96.19 92 TYR A C 1
ATOM 805 O O . TYR A 1 92 ? 5.532 5.767 8.041 1.00 96.19 92 TYR A O 1
ATOM 813 N N . PHE A 1 93 ? 5.176 3.584 8.458 1.00 96.06 93 PHE A N 1
ATOM 814 C CA . PHE A 1 93 ? 6.572 3.186 8.593 1.00 96.06 93 PHE A CA 1
ATOM 815 C C . PHE A 1 93 ? 6.844 2.012 7.664 1.00 96.06 93 PHE A C 1
ATOM 817 O O . PHE A 1 93 ? 6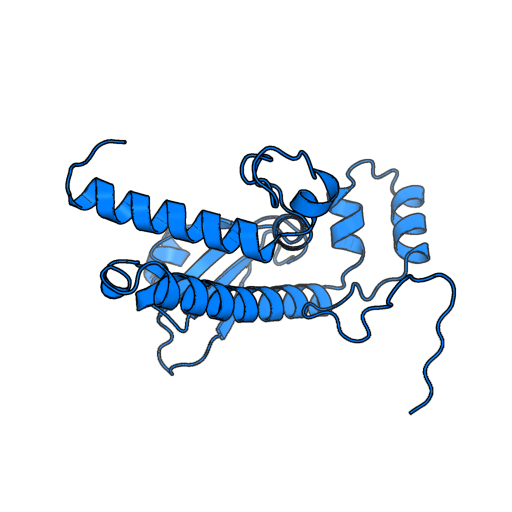.178 0.984 7.766 1.00 96.06 93 PHE A O 1
ATOM 824 N N . PHE A 1 94 ? 7.810 2.171 6.764 1.00 95.38 94 PHE A N 1
ATOM 825 C CA . PHE A 1 94 ? 8.255 1.157 5.815 1.00 95.38 94 PHE A CA 1
ATOM 826 C C . PHE A 1 94 ? 9.673 0.736 6.176 1.00 95.38 94 PHE A C 1
ATOM 828 O O . PHE A 1 94 ? 10.589 1.553 6.134 1.00 95.38 94 PHE A O 1
ATOM 835 N N . TYR A 1 95 ? 9.846 -0.538 6.499 1.00 94.00 95 TYR A N 1
ATOM 836 C CA . TYR A 1 95 ? 11.119 -1.149 6.860 1.00 94.00 95 TYR A CA 1
ATOM 837 C C . TYR A 1 95 ? 11.607 -1.970 5.672 1.00 94.00 95 TYR A C 1
ATOM 839 O O . TYR A 1 95 ? 11.037 -3.013 5.336 1.00 94.00 95 TYR A O 1
ATOM 847 N N . MET A 1 96 ? 12.601 -1.436 4.969 1.00 93.62 96 MET A N 1
ATOM 848 C CA . MET A 1 96 ? 13.014 -1.903 3.649 1.00 93.62 96 MET A CA 1
ATOM 849 C C . MET A 1 96 ? 14.272 -2.754 3.752 1.00 93.62 96 MET A C 1
ATOM 851 O O . MET A 1 96 ? 15.284 -2.319 4.309 1.00 93.62 96 MET A O 1
ATOM 855 N N . LYS A 1 97 ? 14.245 -3.943 3.144 1.00 90.62 97 LYS A N 1
ATOM 856 C CA . LYS A 1 97 ? 15.445 -4.769 3.042 1.00 90.62 97 LYS A CA 1
ATOM 857 C C . LYS A 1 97 ? 16.535 -4.034 2.266 1.00 90.62 97 LYS A C 1
ATOM 859 O O . LYS A 1 97 ? 16.288 -3.529 1.173 1.00 90.62 97 LYS A O 1
ATOM 864 N N . ASP A 1 98 ? 17.751 -4.048 2.806 1.00 90.38 98 ASP A N 1
ATOM 865 C CA . ASP A 1 98 ? 18.921 -3.367 2.239 1.00 90.38 98 ASP A CA 1
ATOM 866 C C . ASP A 1 98 ? 18.666 -1.867 1.973 1.00 90.38 98 ASP A C 1
ATOM 868 O O . ASP A 1 98 ? 19.285 -1.286 1.084 1.00 90.38 98 ASP A O 1
ATOM 872 N N . SER A 1 99 ? 17.716 -1.259 2.699 1.00 89.88 99 SER A N 1
ATOM 873 C CA . SER A 1 99 ? 17.242 0.115 2.481 1.00 89.88 99 SER A CA 1
ATOM 874 C C . SER A 1 99 ? 16.727 0.389 1.059 1.00 89.88 99 SER A C 1
ATOM 876 O O . SER A 1 99 ? 16.721 1.531 0.615 1.00 89.88 99 SER A O 1
ATOM 878 N N . ASP A 1 100 ? 16.268 -0.646 0.349 1.00 89.81 100 ASP A N 1
ATOM 879 C CA . ASP A 1 100 ? 15.810 -0.564 -1.038 1.00 89.81 100 ASP A CA 1
ATOM 880 C C . ASP A 1 100 ? 14.294 -0.788 -1.122 1.00 89.81 100 ASP A C 1
ATOM 882 O O . ASP A 1 100 ? 13.779 -1.889 -0.902 1.00 89.81 100 ASP A O 1
ATOM 886 N N . VAL A 1 101 ? 13.572 0.271 -1.487 1.00 91.88 101 VAL A N 1
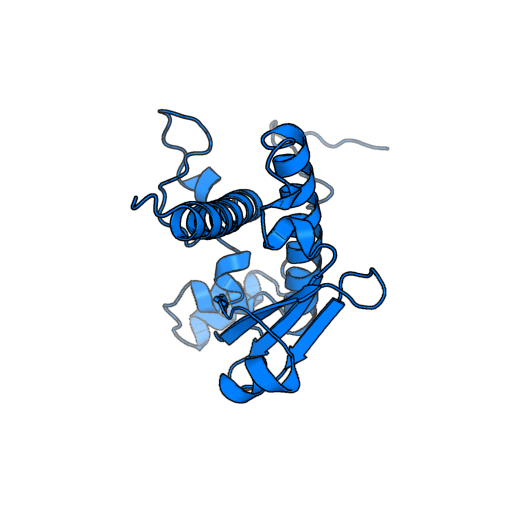ATOM 887 C CA . VAL A 1 101 ? 12.104 0.290 -1.588 1.00 91.88 101 VAL A CA 1
ATOM 888 C C . VAL A 1 101 ? 11.548 -0.667 -2.651 1.00 91.88 101 VAL A C 1
ATOM 890 O O . VAL A 1 101 ? 10.383 -1.070 -2.594 1.00 91.88 101 VAL A O 1
ATOM 893 N N . SER A 1 102 ? 12.368 -1.052 -3.631 1.00 87.81 102 SER A N 1
ATOM 894 C CA . SER A 1 102 ? 11.978 -1.986 -4.690 1.00 87.81 102 SER A CA 1
ATOM 895 C C . SER A 1 102 ? 12.001 -3.447 -4.228 1.00 87.81 102 SER A C 1
ATOM 897 O O . SER A 1 102 ? 11.396 -4.314 -4.875 1.00 87.81 102 SER A O 1
ATOM 899 N N . LYS A 1 103 ? 12.673 -3.728 -3.104 1.00 88.81 103 LYS A N 1
ATOM 900 C CA . LYS A 1 103 ? 12.744 -5.052 -2.483 1.00 88.81 103 LYS A CA 1
ATOM 901 C C . LYS A 1 103 ? 11.552 -5.292 -1.554 1.00 88.81 103 LYS A C 1
ATOM 903 O O . LYS A 1 103 ? 10.619 -4.500 -1.437 1.00 88.81 103 LYS A O 1
ATOM 908 N N . TRP A 1 104 ? 11.539 -6.477 -0.955 1.00 89.69 104 TRP A N 1
ATOM 909 C CA . TRP A 1 104 ? 10.566 -6.813 0.073 1.00 89.69 104 TRP A CA 1
ATOM 910 C C . TRP A 1 104 ? 10.934 -6.149 1.402 1.00 89.69 104 TRP A C 1
ATOM 912 O O . TRP A 1 104 ? 12.071 -5.739 1.622 1.00 89.69 104 TRP A O 1
ATOM 922 N N . GLY A 1 105 ? 9.961 -6.075 2.295 1.00 92.00 105 GLY A N 1
ATOM 923 C CA . GLY A 1 105 ? 10.140 -5.536 3.630 1.00 92.00 105 GLY A CA 1
ATOM 924 C C . GLY A 1 105 ? 8.885 -5.735 4.457 1.00 92.00 105 GLY A C 1
ATOM 925 O O . GLY A 1 105 ? 8.069 -6.626 4.187 1.00 92.00 105 GLY A O 1
ATOM 926 N N . SER A 1 106 ? 8.694 -4.863 5.429 1.00 93.12 106 SER A N 1
ATOM 927 C CA . SER A 1 106 ? 7.458 -4.769 6.191 1.00 93.12 106 SER A CA 1
ATOM 928 C C . SER A 1 106 ? 7.002 -3.321 6.278 1.00 93.12 106 SER A C 1
ATOM 930 O O . SER A 1 106 ? 7.773 -2.387 6.067 1.00 93.12 106 SER A O 1
ATOM 932 N N . PHE A 1 107 ? 5.721 -3.127 6.548 1.00 94.19 107 PHE A N 1
ATOM 933 C CA . PHE A 1 107 ? 5.194 -1.819 6.876 1.00 94.19 107 PHE A CA 1
ATOM 934 C C . PHE A 1 107 ? 4.190 -1.914 8.014 1.00 94.19 107 PHE A C 1
ATOM 936 O O . PHE A 1 107 ? 3.528 -2.940 8.196 1.00 94.19 107 PHE A O 1
ATOM 943 N N . GLY A 1 108 ? 4.069 -0.829 8.757 1.00 94.12 108 GLY A N 1
ATOM 944 C CA . GLY A 1 108 ? 3.058 -0.647 9.782 1.00 94.12 108 GLY A CA 1
ATOM 945 C C . GLY A 1 108 ? 2.597 0.797 9.829 1.00 94.12 108 GLY A C 1
ATOM 946 O O . GLY A 1 108 ? 3.089 1.651 9.086 1.00 94.12 108 GLY A O 1
ATOM 947 N N . TYR A 1 109 ? 1.622 1.058 10.686 1.00 94.25 109 TYR A N 1
ATOM 948 C CA . TYR A 1 109 ? 1.087 2.393 10.883 1.00 94.25 109 TYR A CA 1
ATOM 949 C C . TYR A 1 109 ? 0.689 2.618 12.337 1.00 94.25 109 TYR A C 1
ATOM 951 O O . TYR A 1 109 ? 0.472 1.671 13.096 1.00 94.25 109 TYR A O 1
ATOM 959 N N . ARG A 1 110 ? 0.574 3.892 12.694 1.00 94.06 110 ARG A N 1
ATOM 960 C CA . ARG A 1 110 ? -0.038 4.381 13.933 1.00 94.06 110 ARG A CA 1
ATOM 961 C C . ARG A 1 110 ? -0.832 5.649 13.640 1.00 94.06 110 ARG A C 1
ATOM 963 O O . ARG A 1 110 ? -0.655 6.245 12.577 1.00 94.06 110 ARG A O 1
ATOM 970 N N . SER A 1 111 ? -1.655 6.087 14.587 1.00 94.88 111 SER A N 1
ATOM 971 C CA . SER A 1 111 ? -2.332 7.380 14.471 1.00 94.88 111 SER A CA 1
ATOM 972 C C . SER A 1 111 ? -1.324 8.522 14.389 1.00 94.88 111 SER A C 1
ATOM 974 O O . SER A 1 111 ? -0.357 8.576 15.157 1.00 94.88 111 SER A O 1
ATOM 976 N N . SER A 1 112 ? -1.553 9.444 13.462 1.00 94.25 112 SER A N 1
ATOM 977 C CA . SER A 1 112 ? -0.728 10.635 13.311 1.00 94.25 112 SER A CA 1
ATOM 978 C C . SER A 1 112 ? -0.867 11.557 14.522 1.00 94.25 112 SER A C 1
ATOM 980 O O . SER A 1 112 ? -1.969 11.828 14.997 1.00 94.25 112 SER A O 1
ATOM 982 N N . LYS A 1 113 ? 0.264 12.074 15.011 1.00 91.12 113 LYS A N 1
ATOM 983 C CA . LYS A 1 113 ? 0.303 12.981 16.172 1.00 91.12 113 LYS A CA 1
ATOM 984 C C . LYS A 1 113 ? -0.104 14.415 15.835 1.00 91.12 113 LYS A C 1
ATOM 986 O O . LYS A 1 113 ? -0.520 15.148 16.722 1.00 91.12 113 LYS A O 1
ATOM 991 N N . ASP A 1 114 ? 0.045 14.822 14.579 1.00 93.44 114 ASP A N 1
ATOM 992 C CA . ASP A 1 114 ? -0.237 16.179 14.099 1.00 93.44 114 ASP A CA 1
ATOM 993 C C . ASP A 1 114 ? -1.378 16.225 13.078 1.00 93.44 114 ASP A C 1
ATOM 995 O O . ASP A 1 114 ? -1.573 17.239 12.410 1.00 93.44 114 ASP A O 1
ATOM 999 N N . GLY A 1 115 ? -2.134 15.130 12.949 1.00 92.62 115 GLY A N 1
ATOM 1000 C CA . GLY A 1 115 ? -3.293 15.060 12.063 1.00 92.62 115 GLY A CA 1
ATOM 1001 C C . GLY A 1 115 ? -2.941 15.067 10.574 1.00 92.62 115 GLY A C 1
ATOM 1002 O O . GLY A 1 115 ? -3.796 15.391 9.754 1.00 92.62 115 GLY A O 1
ATOM 1003 N N . GLN A 1 116 ? -1.704 14.717 10.208 1.00 93.69 116 GLN A N 1
ATOM 1004 C CA . GLN A 1 116 ? -1.263 14.631 8.813 1.00 93.69 116 GLN A CA 1
ATOM 1005 C C . GLN A 1 116 ? -0.770 13.229 8.461 1.00 93.69 116 GLN A C 1
ATOM 1007 O O . GLN A 1 116 ? -0.053 12.606 9.247 1.00 93.69 116 GLN A O 1
ATOM 1012 N N . THR A 1 117 ? -1.108 12.754 7.258 1.00 96.00 117 THR A N 1
ATOM 1013 C CA . THR A 1 117 ? -0.591 11.481 6.746 1.00 96.00 117 THR A CA 1
ATOM 1014 C C . THR A 1 117 ? 0.908 11.601 6.468 1.00 96.00 117 THR A C 1
ATOM 1016 O O . THR A 1 117 ? 1.332 12.445 5.672 1.00 96.00 117 THR A O 1
ATOM 1019 N N . LYS A 1 118 ? 1.714 10.751 7.107 1.00 96.44 118 LYS A N 1
ATOM 1020 C CA . LYS A 1 118 ? 3.186 10.800 7.059 1.00 96.44 118 LYS A CA 1
ATOM 1021 C C . LYS A 1 118 ? 3.789 9.473 6.638 1.00 96.44 118 LYS A C 1
ATOM 1023 O O . LYS A 1 118 ? 3.190 8.421 6.838 1.00 96.44 118 LYS A O 1
ATOM 1028 N N . PHE A 1 119 ? 4.995 9.538 6.084 1.00 96.94 119 PHE A N 1
ATOM 1029 C CA . PHE A 1 119 ? 5.688 8.390 5.514 1.00 96.94 119 PHE A CA 1
ATOM 1030 C C . PHE A 1 119 ? 7.136 8.368 5.982 1.00 96.94 119 PHE A C 1
ATOM 1032 O O . PHE A 1 119 ? 7.896 9.299 5.731 1.00 96.94 119 PHE A O 1
ATOM 1039 N N . ASN A 1 120 ? 7.512 7.288 6.657 1.00 95.62 120 ASN A N 1
ATOM 1040 C CA . ASN A 1 120 ? 8.860 7.066 7.154 1.00 95.62 120 ASN A CA 1
ATOM 1041 C C . ASN A 1 120 ? 9.454 5.849 6.442 1.00 95.62 120 ASN A C 1
ATOM 1043 O O . ASN A 1 120 ? 9.018 4.721 6.671 1.00 95.62 120 ASN A O 1
ATOM 1047 N N . PHE A 1 121 ? 10.454 6.070 5.592 1.00 95.25 121 PHE A N 1
ATOM 1048 C CA . PHE A 1 121 ? 11.195 5.002 4.923 1.00 95.25 121 PHE A CA 1
ATOM 1049 C C . PHE A 1 121 ? 12.479 4.723 5.700 1.00 95.25 121 PHE A C 1
ATOM 1051 O O . PHE A 1 121 ? 13.354 5.581 5.800 1.00 95.25 121 PHE A O 1
ATOM 1058 N N . LYS A 1 122 ? 12.575 3.526 6.269 1.00 92.69 122 LYS A N 1
ATOM 1059 C CA . LYS A 1 122 ? 13.674 3.086 7.124 1.00 92.69 122 LYS A CA 1
ATOM 1060 C C . LYS A 1 122 ? 14.344 1.847 6.533 1.00 92.69 122 LYS A C 1
ATOM 1062 O O . LYS A 1 122 ? 13.742 1.111 5.749 1.00 92.69 122 LYS A O 1
ATOM 1067 N N . GLY A 1 123 ? 15.601 1.630 6.914 1.00 89.06 123 GLY A N 1
ATOM 1068 C CA . GLY A 1 123 ? 16.307 0.384 6.623 1.00 89.06 123 GLY A CA 1
ATOM 1069 C C . GLY A 1 123 ? 15.729 -0.805 7.394 1.00 89.06 123 GLY A C 1
ATOM 1070 O O . GLY A 1 123 ? 14.730 -0.678 8.107 1.00 89.06 123 GLY A O 1
ATOM 1071 N N . ASP A 1 124 ? 16.374 -1.958 7.244 1.00 80.88 124 ASP A N 1
ATOM 1072 C CA . ASP A 1 124 ? 15.979 -3.180 7.940 1.00 80.88 124 ASP A CA 1
ATOM 1073 C C . ASP A 1 124 ? 16.184 -3.022 9.456 1.00 80.88 124 ASP A C 1
ATOM 1075 O O . ASP A 1 124 ? 17.237 -2.564 9.909 1.00 80.88 124 ASP A O 1
ATOM 1079 N N . ILE A 1 125 ? 15.164 -3.372 10.236 1.00 84.25 125 ILE A N 1
ATOM 1080 C CA . ILE A 1 125 ? 15.175 -3.293 11.700 1.00 84.25 125 ILE A CA 1
ATOM 1081 C C . ILE A 1 125 ? 14.538 -4.547 12.292 1.00 84.25 125 ILE A C 1
ATOM 1083 O O . ILE A 1 125 ? 13.792 -5.266 11.627 1.00 84.25 125 ILE A O 1
ATOM 1087 N N . THR A 1 126 ? 14.772 -4.786 13.581 1.00 80.88 126 THR A N 1
ATOM 1088 C CA . THR A 1 126 ? 14.094 -5.878 14.279 1.00 80.88 126 THR A CA 1
ATOM 1089 C C . THR A 1 126 ? 12.629 -5.542 14.565 1.00 80.88 126 THR A C 1
ATOM 1091 O O . THR A 1 126 ? 12.242 -4.378 14.709 1.00 80.88 126 THR A O 1
ATOM 1094 N N . ILE A 1 127 ? 11.803 -6.584 14.690 1.00 79.94 127 ILE A N 1
ATOM 1095 C CA . ILE A 1 127 ? 10.382 -6.459 15.045 1.00 79.94 127 ILE A CA 1
ATOM 1096 C C . ILE A 1 127 ? 10.231 -5.766 16.405 1.00 79.94 127 ILE A C 1
ATOM 1098 O O . ILE A 1 127 ? 9.355 -4.919 16.580 1.00 79.94 127 ILE A O 1
ATOM 1102 N N . GLU A 1 128 ? 11.114 -6.070 17.358 1.00 84.56 128 GLU A N 1
ATOM 1103 C CA . GLU A 1 128 ? 11.102 -5.448 18.681 1.00 84.56 128 GLU A CA 1
ATOM 1104 C C . GLU A 1 128 ? 11.332 -3.941 18.597 1.00 84.56 128 GLU A C 1
ATOM 1106 O O . GLU A 1 128 ? 10.687 -3.196 19.331 1.00 84.56 128 GLU A O 1
ATOM 1111 N N . HIS A 1 129 ? 12.213 -3.485 17.701 1.00 85.19 129 HIS A N 1
ATOM 1112 C CA . HIS A 1 129 ? 12.446 -2.059 17.490 1.00 85.19 129 HIS A CA 1
ATOM 1113 C C . HIS A 1 129 ? 11.203 -1.381 16.899 1.00 85.19 129 HIS A C 1
ATOM 1115 O O . HIS A 1 129 ? 10.781 -0.341 17.400 1.00 85.19 129 HIS A O 1
ATOM 1121 N N . ALA A 1 130 ? 10.556 -1.998 15.905 1.00 84.06 130 ALA A N 1
ATOM 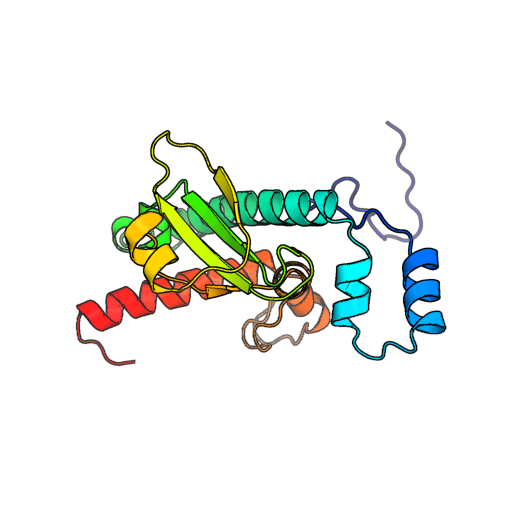1122 C CA . ALA A 1 130 ? 9.326 -1.466 15.313 1.00 84.06 130 ALA A CA 1
ATOM 1123 C C . ALA A 1 130 ? 8.201 -1.301 16.354 1.00 84.06 130 ALA A C 1
ATOM 1125 O O . ALA A 1 130 ? 7.483 -0.303 16.372 1.00 84.06 130 ALA A O 1
ATOM 1126 N N . PHE A 1 131 ? 8.043 -2.278 17.246 1.00 87.38 131 PHE A N 1
ATOM 1127 C CA . PHE A 1 131 ? 6.980 -2.249 18.248 1.00 87.38 131 PHE A CA 1
ATOM 1128 C C . PHE A 1 131 ? 7.292 -1.326 19.426 1.00 87.38 131 PHE A C 1
ATOM 1130 O O . PHE A 1 131 ? 6.404 -0.611 19.883 1.00 87.38 131 PHE A O 1
ATOM 1137 N N . LYS A 1 132 ? 8.536 -1.316 19.920 1.00 86.88 132 LYS A N 1
ATOM 1138 C CA . LYS A 1 132 ? 8.907 -0.535 21.111 1.00 86.88 132 LYS A CA 1
ATOM 1139 C C . LYS A 1 132 ? 9.215 0.923 20.798 1.00 86.88 132 LYS A C 1
ATOM 1141 O O . LYS A 1 132 ? 8.696 1.801 21.476 1.00 86.88 132 LYS A O 1
ATOM 1146 N N . GLU A 1 133 ? 10.043 1.172 19.790 1.00 84.62 133 GLU A N 1
ATOM 1147 C CA . GLU A 1 133 ? 10.544 2.518 19.491 1.00 84.62 133 GLU A CA 1
ATOM 1148 C C . GLU A 1 133 ? 9.571 3.279 18.587 1.00 84.62 133 GLU A C 1
ATOM 1150 O O . GLU A 1 133 ? 9.217 4.429 18.854 1.00 84.62 133 GLU A O 1
ATOM 1155 N N . ASP A 1 134 ? 9.066 2.618 17.541 1.00 83.69 134 ASP A N 1
ATOM 1156 C CA . ASP A 1 134 ? 8.121 3.244 16.610 1.00 83.69 134 ASP A CA 1
ATOM 1157 C C . ASP A 1 134 ? 6.658 3.140 17.069 1.00 83.69 134 ASP A C 1
ATOM 1159 O O . ASP A 1 134 ? 5.796 3.850 16.543 1.00 83.69 134 ASP A O 1
ATOM 1163 N N . GLY A 1 135 ? 6.360 2.329 18.090 1.00 84.56 135 GLY A N 1
ATOM 1164 C CA . GLY A 1 135 ? 5.012 2.197 18.649 1.00 84.56 135 GLY A CA 1
ATOM 1165 C C . GLY A 1 135 ? 4.004 1.612 17.656 1.00 84.56 135 GLY A C 1
ATOM 1166 O O . GLY A 1 135 ? 2.841 2.014 17.645 1.00 84.56 135 GLY A O 1
ATOM 1167 N N . ILE A 1 136 ? 4.459 0.717 16.779 1.00 88.00 136 ILE A N 1
ATOM 1168 C CA . ILE A 1 136 ? 3.623 0.068 15.766 1.00 88.00 136 ILE A CA 1
ATOM 1169 C C . ILE A 1 136 ? 2.896 -1.125 16.384 1.00 88.00 136 ILE A C 1
ATOM 1171 O O . ILE A 1 136 ? 3.514 -1.962 17.032 1.00 88.00 136 ILE A O 1
ATOM 1175 N N . SER A 1 137 ? 1.585 -1.233 16.170 1.00 78.69 137 SER A N 1
ATOM 1176 C CA . SER A 1 137 ? 0.781 -2.348 16.699 1.00 78.69 137 SER A CA 1
ATOM 1177 C C . SER A 1 137 ? 0.804 -3.585 15.799 1.00 78.69 137 SER A C 1
ATOM 1179 O O . SER A 1 137 ? 0.682 -4.711 16.277 1.00 78.69 137 SER A O 1
ATOM 1181 N N . ILE A 1 138 ? 0.964 -3.390 14.488 1.00 81.62 138 ILE A N 1
ATOM 1182 C CA . ILE A 1 138 ? 0.951 -4.462 13.495 1.00 81.62 138 ILE A CA 1
ATOM 1183 C C . ILE A 1 138 ? 1.960 -4.205 12.376 1.00 81.62 138 ILE A C 1
ATOM 1185 O O . ILE A 1 138 ? 2.024 -3.119 11.803 1.00 81.62 138 ILE A O 1
ATOM 1189 N N . LEU A 1 139 ? 2.712 -5.250 12.025 1.00 87.94 139 LEU A N 1
ATOM 1190 C CA . LEU A 1 139 ? 3.582 -5.273 10.854 1.00 87.94 139 LEU A CA 1
ATOM 1191 C C . LEU A 1 139 ? 2.996 -6.174 9.775 1.00 87.94 139 LEU A C 1
ATOM 1193 O O . LEU A 1 139 ? 2.568 -7.301 10.023 1.00 87.94 139 LEU A O 1
ATOM 1197 N N . ARG A 1 140 ? 3.004 -5.674 8.546 1.00 89.12 140 ARG A N 1
ATOM 1198 C CA . ARG A 1 140 ? 2.481 -6.350 7.362 1.00 89.12 140 ARG A CA 1
ATOM 1199 C C . ARG A 1 140 ? 3.600 -6.484 6.344 1.00 89.12 140 ARG A C 1
ATOM 1201 O O . ARG A 1 140 ? 4.348 -5.542 6.117 1.00 89.12 140 ARG A O 1
ATOM 1208 N N . GLY A 1 141 ? 3.703 -7.645 5.701 1.00 88.06 141 GLY A N 1
ATOM 1209 C CA . GLY A 1 141 ? 4.668 -7.841 4.618 1.00 88.06 141 GLY A CA 1
ATOM 1210 C C . GLY A 1 141 ? 4.437 -6.849 3.473 1.00 88.06 141 GLY A C 1
ATOM 1211 O O . GLY A 1 141 ? 3.304 -6.676 3.012 1.00 88.06 141 GLY A O 1
ATOM 1212 N N . PHE A 1 142 ? 5.519 -6.231 3.011 1.00 88.06 142 PHE A N 1
ATOM 1213 C CA . PHE A 1 142 ? 5.544 -5.194 1.986 1.00 88.06 142 PHE A CA 1
ATOM 1214 C C . PHE A 1 142 ? 6.402 -5.617 0.789 1.00 88.06 142 PHE A C 1
ATOM 1216 O O . PHE A 1 142 ? 7.428 -6.278 0.936 1.00 88.06 142 PHE A O 1
ATOM 1223 N N . SER A 1 143 ? 5.990 -5.196 -0.403 1.00 91.25 143 SER A N 1
ATOM 1224 C CA . SER A 1 143 ? 6.855 -5.058 -1.577 1.00 91.25 143 SER A CA 1
ATOM 1225 C C . SER A 1 143 ? 6.148 -4.148 -2.572 1.00 91.25 143 SER A C 1
ATOM 1227 O O . SER A 1 143 ? 4.928 -4.281 -2.718 1.00 91.25 143 SER A O 1
ATOM 1229 N N . LEU A 1 144 ? 6.887 -3.319 -3.310 1.00 93.44 144 LEU A N 1
ATOM 1230 C CA . LEU A 1 144 ? 6.315 -2.423 -4.320 1.00 93.44 144 LEU A CA 1
ATOM 1231 C C . LEU A 1 144 ? 5.373 -3.156 -5.296 1.00 93.44 144 LEU A C 1
ATOM 1233 O O . LEU A 1 144 ? 4.278 -2.675 -5.574 1.00 93.44 144 LEU A O 1
ATOM 1237 N N . ASP A 1 145 ? 5.726 -4.371 -5.729 1.00 91.56 145 ASP A N 1
ATOM 1238 C CA . ASP A 1 145 ? 4.912 -5.163 -6.663 1.00 91.56 145 ASP A CA 1
ATOM 1239 C C . ASP A 1 145 ? 3.464 -5.394 -6.191 1.00 91.56 145 ASP A C 1
ATOM 1241 O O . ASP A 1 145 ? 2.552 -5.378 -7.014 1.00 91.56 145 ASP A O 1
ATOM 1245 N N . LYS A 1 146 ? 3.240 -5.529 -4.874 1.00 88.44 146 LYS A N 1
ATOM 1246 C CA . LYS A 1 146 ? 1.906 -5.726 -4.266 1.00 88.44 146 LYS A CA 1
ATOM 1247 C C . LYS A 1 146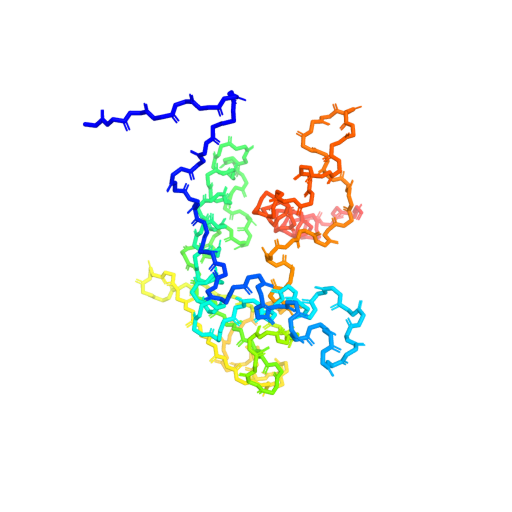 ? 1.032 -4.471 -4.280 1.00 88.44 146 LYS A C 1
ATOM 1249 O O . LYS A 1 146 ? -0.173 -4.558 -4.041 1.00 88.44 146 LYS A O 1
ATOM 1254 N N . LEU A 1 147 ? 1.638 -3.306 -4.500 1.00 90.81 147 LEU A N 1
ATOM 1255 C CA . LEU A 1 147 ? 0.928 -2.046 -4.720 1.00 90.81 147 LEU A CA 1
ATOM 1256 C C . LEU A 1 147 ? 0.716 -1.774 -6.211 1.00 90.81 147 LEU A C 1
ATOM 1258 O O . LEU A 1 147 ? -0.256 -1.125 -6.582 1.00 90.81 147 LEU A O 1
ATOM 1262 N N . LEU A 1 148 ? 1.604 -2.289 -7.067 1.00 90.19 148 LEU A N 1
ATOM 1263 C CA . LEU A 1 148 ? 1.507 -2.144 -8.521 1.00 90.19 148 LEU A CA 1
ATOM 1264 C C . LEU A 1 148 ? 0.511 -3.123 -9.150 1.00 90.19 148 LEU A C 1
ATOM 1266 O O . LEU A 1 148 ? -0.081 -2.828 -10.188 1.00 90.19 148 LEU A O 1
ATOM 1270 N N . ARG A 1 149 ? 0.344 -4.306 -8.556 1.00 87.19 149 ARG A N 1
ATOM 1271 C CA . ARG A 1 149 ? -0.601 -5.327 -9.010 1.00 87.19 149 ARG A CA 1
ATOM 1272 C C . ARG A 1 149 ? -1.168 -6.078 -7.822 1.00 87.19 149 ARG A C 1
ATOM 1274 O O . ARG A 1 149 ? -0.451 -6.369 -6.868 1.00 87.19 149 ARG A O 1
ATOM 1281 N N . SER A 1 150 ? -2.441 -6.447 -7.906 1.00 78.44 150 SER A N 1
ATOM 1282 C CA . SER A 1 150 ? -3.042 -7.249 -6.851 1.00 78.44 150 SER A CA 1
ATOM 1283 C C . SER A 1 150 ? -2.407 -8.642 -6.817 1.00 78.44 150 SER A C 1
ATOM 1285 O O . SER A 1 150 ? -2.326 -9.330 -7.838 1.00 78.44 150 SER A O 1
ATOM 1287 N N . ASP A 1 151 ? -1.915 -9.027 -5.640 1.00 69.12 151 ASP A N 1
ATOM 1288 C CA . ASP A 1 151 ? -1.471 -10.384 -5.311 1.00 69.12 151 ASP A CA 1
ATOM 1289 C C . ASP A 1 151 ? -2.526 -11.157 -4.515 1.00 69.12 151 ASP A C 1
ATOM 1291 O O . ASP A 1 151 ? -2.367 -12.358 -4.298 1.00 69.12 151 ASP A O 1
ATOM 1295 N N . TYR A 1 152 ? -3.582 -10.467 -4.067 1.00 58.78 152 TYR A N 1
ATOM 1296 C CA . TYR A 1 152 ? -4.680 -11.089 -3.355 1.00 58.78 152 TYR A CA 1
ATOM 1297 C C . TYR A 1 152 ? -5.303 -12.077 -4.327 1.00 58.78 152 TYR A C 1
ATOM 1299 O O . TYR A 1 152 ? -5.798 -11.676 -5.383 1.00 58.78 152 TYR A O 1
ATOM 1307 N N . HIS A 1 153 ? -5.183 -13.367 -4.001 1.00 52.59 153 HIS A N 1
ATOM 1308 C CA . HIS A 1 153 ? -5.815 -14.450 -4.738 1.00 52.59 153 HIS A CA 1
ATOM 1309 C C . HIS A 1 153 ? -7.219 -14.002 -5.150 1.00 52.59 153 HIS A C 1
ATOM 1311 O O . HIS A 1 153 ? -7.896 -13.366 -4.345 1.00 52.59 153 HIS A O 1
ATOM 1317 N N . ASN A 1 154 ? -7.545 -14.232 -6.427 1.00 51.81 154 ASN A N 1
ATOM 1318 C CA . ASN A 1 154 ? -8.659 -13.714 -7.235 1.00 51.81 154 ASN A CA 1
ATOM 1319 C C . ASN A 1 154 ? -10.082 -13.946 -6.663 1.00 51.81 154 ASN A C 1
ATOM 1321 O O . ASN A 1 154 ? -11.002 -14.308 -7.396 1.00 51.81 154 ASN A O 1
ATOM 1325 N N . ASP A 1 155 ? -10.287 -13.752 -5.369 1.00 58.28 155 ASP A N 1
ATOM 1326 C CA . ASP A 1 155 ? -11.502 -14.100 -4.650 1.00 58.28 155 ASP A CA 1
ATOM 1327 C C . ASP A 1 155 ? -12.535 -12.979 -4.756 1.00 58.28 155 ASP A C 1
ATOM 1329 O O . ASP A 1 155 ? -13.733 -13.229 -4.646 1.00 58.28 155 ASP A O 1
ATOM 1333 N N . ILE A 1 156 ? -12.090 -11.741 -5.002 1.00 72.31 156 ILE A N 1
ATOM 1334 C CA . ILE A 1 156 ? -12.978 -10.583 -5.083 1.00 72.31 156 ILE A CA 1
ATOM 1335 C C . ILE A 1 156 ? -13.096 -10.130 -6.530 1.00 72.31 156 ILE A C 1
ATOM 1337 O O . ILE A 1 156 ? -12.288 -9.348 -7.038 1.00 72.31 156 ILE A O 1
ATOM 1341 N N . LYS A 1 157 ? -14.132 -10.650 -7.184 1.00 76.81 157 LYS A N 1
ATOM 1342 C CA . LYS A 1 157 ? -14.507 -10.276 -8.544 1.00 76.81 157 LYS A CA 1
ATOM 1343 C C . LYS A 1 157 ? -15.085 -8.869 -8.550 1.00 76.81 157 LYS A C 1
ATOM 1345 O O . LYS A 1 157 ? -15.933 -8.539 -7.725 1.00 76.81 157 LYS A O 1
ATOM 1350 N N . THR A 1 158 ? -14.666 -8.060 -9.519 1.00 78.06 158 THR A N 1
ATOM 1351 C CA . THR A 1 158 ? -15.243 -6.729 -9.768 1.00 78.06 158 THR A CA 1
ATOM 1352 C C . THR A 1 158 ? -16.746 -6.810 -9.985 1.00 78.06 158 THR A C 1
ATOM 1354 O O . THR A 1 158 ? -17.490 -5.954 -9.516 1.00 78.06 158 THR A O 1
ATOM 1357 N N . ILE A 1 159 ? -17.176 -7.831 -10.722 1.00 79.50 159 ILE A N 1
ATOM 1358 C CA . ILE A 1 159 ? -18.569 -8.054 -11.070 1.00 79.50 159 ILE A CA 1
ATOM 1359 C C . ILE A 1 159 ? -18.946 -9.439 -10.565 1.00 79.50 159 ILE A C 1
ATOM 1361 O O . ILE A 1 159 ? -18.318 -10.434 -10.936 1.00 79.50 159 ILE A O 1
ATOM 1365 N N . ASP A 1 160 ? -19.971 -9.504 -9.717 1.00 76.56 160 ASP A N 1
ATOM 1366 C CA . ASP A 1 160 ? -20.464 -10.783 -9.221 1.00 76.56 160 ASP A CA 1
ATOM 1367 C C . ASP A 1 160 ? -20.854 -11.693 -10.398 1.00 76.56 160 ASP A C 1
ATOM 1369 O O . ASP A 1 160 ? -21.401 -11.246 -11.408 1.00 76.56 160 ASP A O 1
ATOM 1373 N N . LYS A 1 161 ? -20.522 -12.982 -10.281 1.00 80.75 161 LYS A N 1
ATOM 1374 C CA . LYS A 1 161 ? -20.767 -14.038 -11.286 1.00 80.75 161 LYS A CA 1
ATOM 1375 C C . LYS A 1 161 ? -20.095 -13.861 -12.656 1.00 80.75 161 LYS A C 1
ATOM 1377 O O . LYS A 1 161 ? -20.125 -14.807 -13.440 1.00 80.75 161 LYS A O 1
ATOM 1382 N N . ILE A 1 162 ? -19.423 -12.745 -12.943 1.00 81.25 162 ILE A N 1
ATOM 1383 C CA . ILE A 1 162 ? -18.673 -12.543 -14.192 1.00 81.25 162 ILE A CA 1
ATOM 1384 C C . ILE A 1 162 ? -17.174 -12.605 -13.897 1.00 81.25 162 ILE A C 1
ATOM 1386 O O . ILE A 1 162 ? -16.662 -11.944 -12.999 1.00 81.25 162 ILE A O 1
ATOM 1390 N N . ASN A 1 163 ? -16.445 -13.430 -14.650 1.00 77.75 163 ASN A N 1
ATOM 1391 C CA . ASN A 1 163 ? -15.002 -13.553 -14.476 1.00 77.75 163 ASN A CA 1
ATOM 1392 C C . ASN A 1 163 ? -14.273 -12.443 -15.246 1.00 77.75 163 ASN A C 1
ATOM 1394 O O . ASN A 1 163 ? -14.209 -12.479 -16.475 1.00 77.75 163 ASN A O 1
ATOM 1398 N N . THR A 1 164 ? -13.704 -11.475 -14.526 1.00 80.31 164 THR A N 1
ATOM 1399 C CA . THR A 1 164 ? -12.963 -10.336 -15.092 1.00 80.31 164 THR A CA 1
ATOM 1400 C C . THR A 1 164 ? -11.510 -10.295 -14.604 1.00 80.31 164 THR A C 1
ATOM 1402 O O . THR A 1 164 ? -11.062 -9.262 -14.105 1.00 80.31 164 THR A O 1
ATOM 1405 N N . PRO A 1 165 ? -10.719 -11.371 -14.785 1.00 78.31 165 PRO A N 1
ATOM 1406 C CA . PRO A 1 165 ? -9.440 -11.537 -14.090 1.00 78.31 165 PRO A CA 1
ATOM 1407 C C . PRO A 1 165 ? -8.450 -10.410 -14.402 1.00 78.31 165 PRO A C 1
ATOM 1409 O O . PRO A 1 165 ? -7.716 -9.955 -13.533 1.00 78.31 165 PRO A O 1
ATOM 1412 N N . LYS A 1 166 ? -8.472 -9.890 -15.636 1.00 80.38 166 LYS A N 1
ATOM 1413 C CA . LYS A 1 166 ? -7.623 -8.761 -16.023 1.00 80.38 166 LYS A CA 1
ATOM 1414 C C . LYS A 1 166 ? -8.000 -7.466 -15.322 1.00 80.38 166 LYS A C 1
ATOM 1416 O O . LYS A 1 166 ? -7.104 -6.711 -14.989 1.00 80.38 166 LYS A O 1
ATOM 1421 N N . VAL A 1 167 ? -9.284 -7.208 -15.097 1.00 80.44 167 VAL A N 1
ATOM 1422 C CA . VAL A 1 167 ? -9.728 -6.023 -14.350 1.00 80.44 167 VAL A CA 1
ATOM 1423 C C . VAL A 1 167 ? -9.317 -6.168 -12.886 1.00 80.44 167 VAL A C 1
ATOM 1425 O O . VAL A 1 167 ? -8.717 -5.257 -12.320 1.00 80.44 167 VAL A O 1
ATOM 1428 N N . ASP A 1 168 ? -9.543 -7.349 -12.312 1.00 78.94 168 ASP A N 1
ATOM 1429 C CA . ASP A 1 168 ? -9.247 -7.640 -10.909 1.00 78.94 168 ASP A CA 1
ATOM 1430 C C . ASP A 1 168 ? -7.750 -7.520 -10.575 1.00 78.94 168 ASP A C 1
ATOM 1432 O O . ASP A 1 168 ? -7.404 -7.001 -9.513 1.00 78.94 168 ASP A O 1
ATOM 1436 N N . GLU A 1 169 ? -6.861 -7.888 -11.509 1.00 79.62 169 GLU A N 1
ATOM 1437 C CA . GLU A 1 169 ? -5.406 -7.697 -11.387 1.00 79.62 169 GLU A CA 1
ATOM 1438 C C . GLU A 1 169 ? -5.008 -6.225 -11.136 1.00 79.62 169 GLU A C 1
ATOM 1440 O O . GLU A 1 169 ? -4.024 -5.972 -10.431 1.00 79.62 169 GLU A O 1
ATOM 1445 N N . PHE A 1 170 ? -5.759 -5.262 -11.687 1.00 80.88 170 PHE A N 1
ATOM 1446 C CA . PHE A 1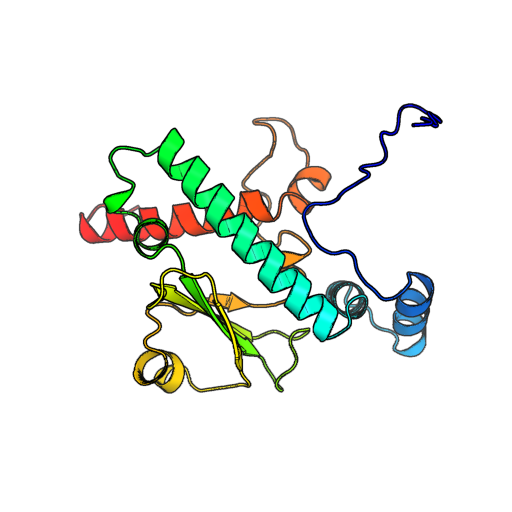 170 ? -5.452 -3.825 -11.621 1.00 80.88 170 PHE A CA 1
ATOM 1447 C C . PHE A 1 170 ? -6.318 -3.043 -10.620 1.00 80.88 170 PHE A C 1
ATOM 1449 O O . PHE A 1 170 ? -6.033 -1.876 -10.350 1.00 80.88 170 PHE A O 1
ATOM 1456 N N . CYS A 1 171 ? -7.325 -3.663 -9.999 1.00 83.94 171 CYS A N 1
ATOM 1457 C CA . CYS A 1 171 ? -8.138 -3.048 -8.942 1.00 83.94 171 CYS A CA 1
ATOM 1458 C C . CYS A 1 171 ? -7.431 -3.064 -7.572 1.00 83.94 171 CYS A C 1
ATOM 1460 O O . CYS A 1 171 ? -7.991 -3.501 -6.564 1.00 83.94 171 CYS A O 1
ATOM 1462 N N . VAL A 1 172 ? -6.185 -2.584 -7.524 1.00 88.19 172 VAL A N 1
ATOM 1463 C CA . VAL A 1 172 ? -5.299 -2.758 -6.363 1.00 88.19 172 VAL A CA 1
ATOM 1464 C C . VAL A 1 172 ? -5.827 -2.037 -5.121 1.00 88.19 172 VAL A C 1
ATOM 1466 O O . VAL A 1 172 ? -5.934 -2.666 -4.073 1.00 88.19 172 VAL A O 1
ATOM 1469 N N . ILE A 1 173 ? -6.242 -0.768 -5.235 1.00 90.12 173 ILE A N 1
ATOM 1470 C CA . ILE A 1 173 ? -6.787 0.001 -4.096 1.00 90.12 173 ILE A CA 1
ATOM 1471 C C . ILE A 1 173 ? -8.013 -0.699 -3.499 1.00 90.12 173 ILE A C 1
ATOM 1473 O O . ILE A 1 173 ? -8.056 -0.918 -2.293 1.00 90.12 173 ILE A O 1
ATOM 1477 N N . ARG A 1 174 ? -8.973 -1.123 -4.333 1.00 88.75 174 ARG A N 1
ATOM 1478 C CA . ARG A 1 174 ? -10.166 -1.859 -3.883 1.00 88.75 174 ARG A CA 1
ATOM 1479 C C . ARG A 1 174 ? -9.786 -3.105 -3.084 1.00 88.75 174 ARG A C 1
ATOM 1481 O O . ARG A 1 174 ? -10.298 -3.324 -1.990 1.00 88.75 174 ARG A O 1
ATOM 1488 N N . ASN A 1 175 ? -8.888 -3.923 -3.627 1.00 87.19 175 ASN A N 1
ATOM 1489 C CA . ASN A 1 175 ? -8.499 -5.170 -2.977 1.00 87.19 175 ASN A CA 1
ATOM 1490 C C . ASN A 1 175 ? -7.764 -4.900 -1.652 1.00 87.19 175 ASN A C 1
ATOM 1492 O O . ASN A 1 175 ? -7.936 -5.652 -0.695 1.00 87.19 175 ASN A O 1
ATOM 1496 N N . TRP A 1 176 ? -7.008 -3.802 -1.558 1.00 89.69 176 TRP A N 1
ATOM 1497 C CA . TRP A 1 176 ? -6.414 -3.347 -0.301 1.00 89.69 176 TRP A CA 1
ATOM 1498 C C . TRP A 1 176 ? -7.452 -2.851 0.712 1.00 89.69 176 TRP A C 1
ATOM 1500 O O . TRP A 1 176 ? -7.348 -3.231 1.877 1.00 89.69 176 TRP A O 1
ATOM 1510 N N . VAL A 1 177 ? -8.473 -2.094 0.290 1.00 92.25 177 VAL A N 1
ATOM 1511 C CA . VAL A 1 177 ? -9.600 -1.695 1.159 1.00 92.25 177 VAL A CA 1
ATOM 1512 C C . VAL A 1 177 ? -10.261 -2.932 1.762 1.00 92.25 177 VAL A C 1
ATOM 1514 O O . VAL A 1 177 ? -10.396 -3.029 2.97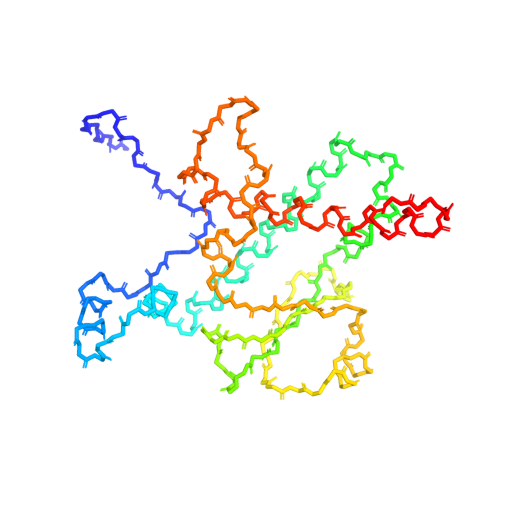9 1.00 92.25 177 VAL A O 1
ATOM 1517 N N . TYR A 1 178 ? -10.596 -3.927 0.938 1.00 89.88 178 TYR A N 1
ATOM 1518 C CA . TYR A 1 178 ? -11.212 -5.163 1.425 1.00 89.88 178 TYR A CA 1
ATOM 1519 C C . TYR A 1 178 ? -10.298 -5.987 2.323 1.00 89.88 178 TYR A C 1
ATOM 1521 O O . TYR A 1 178 ? -10.765 -6.576 3.295 1.00 89.88 178 TYR A O 1
ATOM 1529 N N . LYS A 1 179 ? -8.997 -6.026 2.028 1.00 88.06 179 LYS A N 1
ATOM 1530 C CA . LYS A 1 179 ? -8.017 -6.698 2.881 1.00 88.06 179 LYS A CA 1
ATOM 1531 C C . LYS A 1 179 ? -7.967 -6.066 4.272 1.00 88.06 179 LYS A C 1
ATOM 1533 O O . LYS A 1 179 ? -8.010 -6.800 5.253 1.00 88.06 179 LYS A O 1
ATOM 1538 N N . LEU A 1 180 ? -7.899 -4.737 4.350 1.00 90.31 180 LEU A N 1
ATOM 1539 C CA . LEU A 1 180 ? -7.893 -4.012 5.623 1.00 90.31 180 LEU A CA 1
ATOM 1540 C C . LEU A 1 180 ? -9.204 -4.212 6.382 1.00 90.31 180 LEU A C 1
ATOM 1542 O O . LEU A 1 180 ? -9.167 -4.563 7.555 1.00 90.31 180 LEU A O 1
ATOM 1546 N N . LEU A 1 181 ? -10.341 -4.105 5.692 1.00 91.00 181 LEU A N 1
ATOM 1547 C CA . LEU A 1 181 ? -11.652 -4.289 6.308 1.00 91.00 181 LEU A CA 1
ATOM 1548 C C . LEU A 1 181 ? -11.815 -5.704 6.863 1.00 91.00 181 LEU A C 1
ATOM 1550 O O . LEU A 1 181 ? -12.277 -5.886 7.981 1.00 91.00 181 LEU A O 1
ATOM 1554 N N . LYS A 1 182 ? -11.398 -6.725 6.108 1.00 89.19 182 LYS A N 1
ATOM 1555 C CA . LYS A 1 182 ? -11.438 -8.116 6.572 1.00 89.19 182 LYS A CA 1
ATOM 1556 C C . LYS A 1 182 ? -10.584 -8.320 7.821 1.00 89.19 182 LYS A C 1
ATOM 1558 O O . LYS A 1 182 ? -10.964 -9.107 8.683 1.00 89.19 182 LYS A O 1
ATOM 1563 N N . ASP A 1 183 ? -9.441 -7.647 7.912 1.00 87.50 183 ASP A N 1
ATOM 1564 C CA . ASP A 1 183 ? -8.574 -7.734 9.084 1.00 87.50 183 ASP A CA 1
ATOM 1565 C C . ASP A 1 183 ? -9.160 -6.991 10.295 1.00 87.50 183 ASP A C 1
ATOM 1567 O O . ASP A 1 183 ? -9.121 -7.548 11.390 1.00 87.50 183 ASP A O 1
ATOM 1571 N N . ASP A 1 184 ? -9.770 -5.817 10.103 1.00 88.94 184 ASP A N 1
ATOM 1572 C CA . ASP A 1 184 ? -10.490 -5.104 11.170 1.00 88.94 184 ASP A CA 1
ATOM 1573 C C . ASP A 1 184 ? -11.684 -5.927 11.684 1.00 88.94 184 ASP A C 1
ATOM 1575 O O . ASP A 1 184 ? -11.803 -6.162 12.885 1.00 88.94 184 ASP A O 1
ATOM 1579 N N . MET A 1 185 ? -12.516 -6.464 10.783 1.00 88.25 185 MET A N 1
ATOM 1580 C CA . MET A 1 185 ? -13.668 -7.299 11.153 1.00 88.25 185 MET A CA 1
ATOM 1581 C C . MET A 1 185 ? -13.237 -8.563 11.908 1.00 88.25 185 MET A C 1
ATOM 1583 O O . MET A 1 185 ? -13.880 -8.966 12.872 1.00 88.25 185 MET A O 1
ATOM 1587 N N . ARG A 1 186 ? -12.114 -9.183 11.521 1.00 86.31 186 ARG A N 1
ATOM 1588 C CA . ARG A 1 186 ? -11.530 -10.306 12.276 1.00 86.31 186 ARG A CA 1
ATOM 1589 C C . ARG A 1 186 ? -11.096 -9.907 13.684 1.00 86.31 186 ARG A C 1
ATOM 1591 O O . ARG A 1 186 ? -11.133 -10.760 14.566 1.00 86.31 186 ARG A O 1
ATOM 1598 N N . GLY A 1 187 ? -10.636 -8.672 13.878 1.00 82.44 187 GLY A N 1
ATOM 1599 C CA . GLY A 1 187 ? -10.348 -8.118 15.201 1.00 82.44 187 GLY A CA 1
ATOM 1600 C C . GLY A 1 187 ? -11.612 -8.077 16.055 1.00 82.44 187 GLY A C 1
ATOM 1601 O O . GLY A 1 187 ? -11.651 -8.717 17.103 1.00 82.44 187 GLY A O 1
ATOM 1602 N N . ILE A 1 188 ? -12.667 -7.452 15.527 1.00 83.19 188 ILE A N 1
ATOM 1603 C CA . ILE A 1 188 ? -13.976 -7.331 16.187 1.00 83.19 188 ILE A CA 1
ATOM 1604 C C . ILE A 1 188 ? -14.536 -8.711 16.565 1.00 83.19 188 ILE A C 1
ATOM 1606 O O . ILE A 1 188 ? -14.835 -8.969 17.728 1.00 83.19 188 ILE A O 1
ATOM 1610 N N . PHE A 1 189 ? -14.614 -9.655 15.621 1.00 85.81 189 PHE A N 1
ATOM 1611 C CA . PHE A 1 189 ? -15.177 -10.983 15.905 1.00 85.81 189 PHE A CA 1
ATOM 1612 C C . PHE A 1 189 ? -14.404 -11.738 16.994 1.00 85.81 189 PHE A C 1
ATOM 1614 O O . PHE A 1 189 ? -15.006 -12.369 17.865 1.00 85.81 189 PHE A O 1
ATOM 1621 N N . LYS A 1 190 ? -13.068 -11.619 17.012 1.00 83.12 190 LYS A N 1
ATOM 1622 C CA . LYS A 1 190 ? -12.240 -12.210 18.073 1.00 83.12 190 LYS A CA 1
ATOM 1623 C C . LYS A 1 190 ? -12.524 -11.596 19.443 1.00 83.12 190 LYS A C 1
ATOM 1625 O O . LYS A 1 190 ? -12.581 -12.342 20.419 1.00 83.12 190 LYS A O 1
ATOM 1630 N N . GLU A 1 191 ? -12.706 -10.280 19.526 1.00 79.19 191 GLU A N 1
ATOM 1631 C CA . GLU A 1 191 ? -13.047 -9.587 20.777 1.00 79.19 191 GLU A CA 1
ATOM 1632 C C . GLU A 1 191 ? -14.406 -10.044 21.326 1.00 79.19 191 GLU A C 1
ATOM 1634 O O . GLU A 1 191 ? -14.553 -10.260 22.531 1.00 79.19 191 GLU A O 1
ATOM 1639 N N . HIS A 1 192 ? -15.364 -10.317 20.439 1.00 78.88 192 HIS A N 1
ATOM 1640 C CA . HIS A 1 192 ? -16.698 -10.812 20.790 1.00 78.88 192 HIS A CA 1
ATOM 1641 C C . HIS A 1 192 ? -16.803 -12.339 20.945 1.00 78.88 192 HIS A C 1
ATOM 1643 O O . HIS A 1 192 ? -17.897 -12.858 21.162 1.00 78.88 192 HIS A O 1
ATOM 1649 N N . LYS A 1 193 ? -15.679 -13.073 20.904 1.00 75.94 193 LYS A N 1
ATOM 1650 C CA . LYS A 1 193 ? -15.624 -14.552 20.958 1.00 75.94 193 LYS A CA 1
ATOM 1651 C C . LYS A 1 193 ? -16.450 -15.246 19.866 1.00 75.94 193 LYS A C 1
ATOM 1653 O O . LYS A 1 193 ? -16.793 -16.422 20.002 1.00 75.94 193 LYS A O 1
ATOM 1658 N N . GLU A 1 194 ? -16.740 -14.547 18.776 1.00 65.44 194 GLU A N 1
ATOM 1659 C CA . GLU A 1 194 ? -17.313 -15.141 17.579 1.00 65.44 194 GLU A CA 1
ATOM 1660 C C . GLU A 1 194 ? -16.165 -15.760 16.774 1.00 65.44 194 GLU A C 1
ATOM 1662 O O . GLU A 1 194 ? -15.344 -15.073 16.166 1.00 65.44 194 GLU A O 1
ATOM 1667 N N . TYR A 1 195 ? -16.048 -17.087 16.829 1.00 50.12 195 TYR A N 1
ATOM 1668 C CA . TYR A 1 195 ? -15.075 -17.820 16.023 1.00 50.12 195 TYR A CA 1
ATOM 1669 C C . TYR A 1 195 ? -15.646 -18.021 14.611 1.00 50.12 195 TYR A C 1
ATOM 1671 O O . TYR A 1 195 ? -16.640 -18.729 14.453 1.00 50.12 195 TYR A O 1
ATOM 1679 N N . ILE A 1 196 ? -15.007 -17.413 13.603 1.00 52.66 196 ILE A N 1
ATOM 1680 C CA . ILE A 1 196 ? -15.251 -17.650 12.167 1.00 52.66 196 ILE A CA 1
ATOM 1681 C C . ILE A 1 196 ? -14.013 -18.286 11.541 1.00 52.66 196 ILE A C 1
ATOM 1683 O O . ILE A 1 196 ? -12.907 -17.720 11.724 1.00 52.66 196 ILE A O 1
#

Secondary structure (DSSP, 8-state):
------TT----S--SSPPPSS-HHHHHHHHHHHT---HHHHHHHTS-HHHHHHHHHHHHHHHHHHHHHHHHHH-TTTGGG-HHHHTPSEEEEEEEGGG-TTSEEEEEEEE-SSSS-EEEEE----HHHHHHTS--S--EEEETHHHHS--S-S-S-SBTTB--HHHHHH-HHHHHHHHHHHHHHHHHHHHTT---

Radius of gyration: 18.94 Å; chains: 1; bounding box: 44×40×54 Å

Sequence (196 aa):
MAYYKKKGIHKLEKHHLPYPDKSVMEAKNFYQQNNIRDIRKIRCFQYTEDQAKFYIESFFKHLEICYKDFVEYLFPTFKNELSFFNSLPHEYFFYMKDSDVSKWGSFGYRSSKDGQTKFNFKGDITIEHAFKEDGISILRGFSLDKLLRSDYHNDIKTIDKINTPKVDEFCVIRNWVYKLLKDDMRGIFKEHKEYI

pLDDT: mean 85.18, std 13.63, range [31.12, 97.0]

Organism: NCBI:txid1503925

Foldseek 3Di:
DDDDDDDPDDDDPDDLFFDQPADPVVLVCVCVVVVDPDVLLSVLVSHDQVSLQRRVLSLVVVLLVVLQVVCCVPPVPCLCLQPSSVLPPWAKEWADEVLGQQHKTKMFIGRDPVRDHHYHRHYHDDPCCCCPVVVGPDIDIDHSSCQQWPPPPQPDDPDPPDDDPVVNRRPNSVVVSVVSVVVRVVVVCVVVVNDD